Protein AF-A0A7D6C5S5-F1 (afdb_monomer_lite)

Foldseek 3Di:
DDDFPLWDKDWDDPDPRDIDIDTDDDDPDDDDCVPPDLVNVLVVSCVRVVDDVSNVCSVPDPDDDDDDDPDDDDADPDQDDDQDGHAFCRRANAPDVCSVVRRVLLVVQLVLLVVPDPDSVRSRVSSCVQNVVVRVVRVVVRVVVSVLSVDDPVVVVVVVVVCVVCVVPCVCVVCVSVPVDDRNCPPPPPDDD

Radius of gyration: 21.42 Å; chains: 1; bounding box: 48×44×65 Å

Structure (mmCIF, N/CA/C/O backbone):
data_AF-A0A7D6C5S5-F1
#
_entry.id   AF-A0A7D6C5S5-F1
#
loop_
_atom_site.group_PDB
_atom_site.id
_atom_site.type_symbol
_atom_site.label_atom_id
_atom_site.label_alt_id
_atom_site.label_comp_id
_atom_site.label_asym_id
_atom_site.label_entity_id
_atom_site.label_seq_id
_atom_site.pdbx_PDB_ins_code
_atom_site.Cartn_x
_atom_site.Cartn_y
_atom_site.Cartn_z
_atom_site.occupancy
_atom_site.B_iso_or_equiv
_atom_site.auth_seq_id
_atom_site.auth_comp_id
_atom_site.auth_asym_id
_atom_site.auth_atom_id
_atom_site.pdbx_PDB_model_num
ATOM 1 N N . MET A 1 1 ? 19.333 -5.060 -7.432 1.00 55.72 1 MET A N 1
ATOM 2 C CA . MET A 1 1 ? 18.462 -3.885 -7.668 1.00 55.72 1 MET A CA 1
ATOM 3 C C . MET A 1 1 ? 19.307 -2.795 -8.299 1.00 55.72 1 MET A C 1
ATOM 5 O O . MET A 1 1 ? 20.341 -2.450 -7.740 1.00 55.72 1 MET A O 1
ATOM 9 N N . THR A 1 2 ? 18.900 -2.292 -9.460 1.00 65.31 2 THR A N 1
ATOM 10 C CA . THR A 1 2 ? 19.623 -1.259 -10.209 1.00 65.31 2 THR A CA 1
ATOM 11 C C . THR A 1 2 ? 18.748 -0.017 -10.299 1.00 65.31 2 THR A C 1
ATOM 13 O O . THR A 1 2 ? 17.654 -0.062 -10.858 1.00 65.31 2 THR A O 1
ATOM 16 N N . PHE A 1 3 ? 19.220 1.097 -9.745 1.00 55.44 3 PHE A N 1
ATOM 17 C CA . PHE A 1 3 ? 18.535 2.382 -9.858 1.00 55.44 3 PHE A CA 1
ATOM 18 C C . PHE A 1 3 ? 18.959 3.074 -11.155 1.00 55.44 3 PHE A C 1
ATOM 20 O O . PHE A 1 3 ? 20.146 3.301 -11.390 1.00 55.44 3 PHE A O 1
ATOM 27 N N . ALA A 1 4 ? 17.988 3.391 -12.005 1.00 57.28 4 ALA A N 1
ATOM 28 C CA . ALA A 1 4 ? 18.177 4.148 -13.233 1.00 57.28 4 ALA A CA 1
ATOM 29 C C . ALA A 1 4 ? 17.776 5.612 -13.032 1.00 57.28 4 ALA A C 1
ATOM 31 O O . ALA A 1 4 ? 17.272 6.019 -11.985 1.00 57.28 4 ALA A O 1
ATOM 32 N N . ARG A 1 5 ? 18.016 6.431 -14.062 1.00 51.41 5 ARG A N 1
ATOM 33 C CA . ARG A 1 5 ? 17.898 7.889 -13.988 1.00 51.41 5 ARG A CA 1
ATOM 34 C C . ARG A 1 5 ? 16.537 8.349 -13.457 1.00 51.41 5 ARG A C 1
ATOM 36 O O . ARG A 1 5 ? 16.552 9.380 -12.815 1.00 51.41 5 ARG A O 1
ATOM 43 N N . ASN A 1 6 ? 15.423 7.644 -13.625 1.00 51.72 6 ASN A N 1
ATOM 44 C CA . ASN A 1 6 ? 14.133 8.059 -13.051 1.00 51.72 6 ASN A CA 1
ATOM 45 C C . ASN A 1 6 ? 13.401 6.936 -12.293 1.00 51.72 6 ASN A C 1
ATOM 47 O O . ASN A 1 6 ? 12.264 7.138 -11.886 1.00 51.72 6 ASN A O 1
ATOM 51 N N . ASP A 1 7 ? 14.035 5.773 -12.090 1.00 66.94 7 ASP A N 1
ATOM 52 C CA . ASP A 1 7 ? 13.298 4.526 -11.866 1.00 66.94 7 ASP A CA 1
ATOM 53 C C . ASP A 1 7 ? 14.128 3.384 -11.261 1.00 66.94 7 ASP A C 1
ATOM 55 O O . ASP A 1 7 ? 15.343 3.499 -11.090 1.00 66.94 7 ASP A O 1
ATOM 59 N N . ALA A 1 8 ? 13.465 2.272 -10.926 1.00 75.38 8 ALA A N 1
ATOM 60 C CA . ALA A 1 8 ? 14.080 1.089 -10.332 1.00 75.38 8 ALA A CA 1
ATOM 61 C C . ALA A 1 8 ? 13.861 -0.163 -11.194 1.00 75.38 8 ALA A C 1
ATOM 63 O O . ALA A 1 8 ? 12.728 -0.534 -11.505 1.00 75.38 8 ALA A O 1
ATOM 64 N N . PHE A 1 9 ? 14.966 -0.843 -11.499 1.00 81.06 9 PHE A N 1
ATOM 65 C CA . PHE A 1 9 ? 14.978 -2.188 -12.055 1.00 81.06 9 PHE A CA 1
ATOM 66 C C . PHE A 1 9 ? 15.283 -3.186 -10.940 1.00 81.06 9 PHE A C 1
ATOM 68 O O . PHE A 1 9 ? 16.330 -3.126 -10.281 1.00 81.06 9 PHE A O 1
ATOM 75 N N . ILE A 1 10 ? 14.366 -4.113 -10.714 1.00 83.44 10 ILE A N 1
ATOM 76 C CA . ILE A 1 10 ? 14.512 -5.173 -9.724 1.00 83.44 10 ILE A CA 1
ATOM 77 C C . ILE A 1 10 ? 14.652 -6.474 -10.495 1.00 83.44 10 ILE A C 1
ATOM 79 O O . ILE A 1 10 ? 13.863 -6.741 -11.391 1.00 83.44 10 ILE A O 1
ATOM 83 N N . HIS A 1 11 ? 15.653 -7.274 -10.153 1.00 85.62 11 HIS A N 1
ATOM 84 C CA . HIS A 1 11 ? 15.776 -8.640 -10.637 1.00 85.62 11 HIS A CA 1
ATOM 85 C C . HIS A 1 11 ? 16.189 -9.541 -9.474 1.00 85.62 11 HIS A C 1
ATOM 87 O O . HIS A 1 11 ? 16.920 -9.101 -8.579 1.00 85.62 11 HIS A O 1
ATOM 93 N N . LEU A 1 12 ? 15.710 -10.778 -9.486 1.00 86.88 12 LEU A N 1
ATOM 94 C CA . LEU A 1 12 ? 15.986 -11.805 -8.488 1.00 86.88 12 LEU A CA 1
ATOM 95 C C . LEU A 1 12 ? 16.108 -13.169 -9.175 1.00 86.88 12 LEU A C 1
ATOM 97 O O . LEU A 1 12 ? 15.402 -13.445 -10.143 1.00 86.88 12 LEU A O 1
ATOM 101 N N . ALA A 1 13 ? 17.016 -14.012 -8.688 1.00 86.62 13 ALA A N 1
ATOM 102 C CA . ALA A 1 13 ? 17.102 -15.397 -9.136 1.00 86.62 13 ALA A CA 1
ATOM 103 C C . ALA A 1 13 ? 15.959 -16.192 -8.491 1.00 86.62 13 ALA A C 1
ATOM 105 O O . ALA A 1 13 ? 15.821 -16.164 -7.268 1.00 86.62 13 ALA A O 1
ATOM 106 N N . ALA A 1 14 ? 15.142 -16.866 -9.299 1.00 81.81 14 ALA A N 1
ATOM 107 C CA . ALA A 1 14 ? 13.970 -17.611 -8.831 1.00 81.81 14 ALA A CA 1
ATOM 108 C C . ALA A 1 14 ? 14.219 -19.122 -8.660 1.00 81.81 14 ALA A C 1
ATOM 110 O O . ALA A 1 14 ? 13.314 -19.842 -8.251 1.00 81.81 14 ALA A O 1
ATOM 111 N N . GLY A 1 15 ? 15.450 -19.583 -8.910 1.00 79.94 15 GLY A N 1
ATOM 112 C CA . GLY A 1 15 ? 15.809 -21.006 -8.947 1.00 79.94 15 GLY A CA 1
ATOM 113 C C . GLY A 1 15 ? 15.917 -21.521 -10.384 1.00 79.94 15 GLY A C 1
ATOM 114 O O . GLY A 1 15 ? 15.504 -20.835 -11.310 1.00 79.94 15 GLY A O 1
ATOM 115 N N . ASP A 1 16 ? 16.552 -22.678 -10.581 1.00 84.88 16 ASP A N 1
ATOM 116 C CA . ASP A 1 16 ? 16.644 -23.383 -11.877 1.00 84.88 16 ASP A CA 1
ATOM 117 C C . ASP A 1 16 ? 17.159 -22.550 -13.071 1.00 84.88 16 ASP A C 1
ATOM 119 O O . ASP A 1 16 ? 16.835 -22.803 -14.229 1.00 84.88 16 ASP A O 1
ATOM 123 N N . GLY A 1 17 ? 17.999 -21.547 -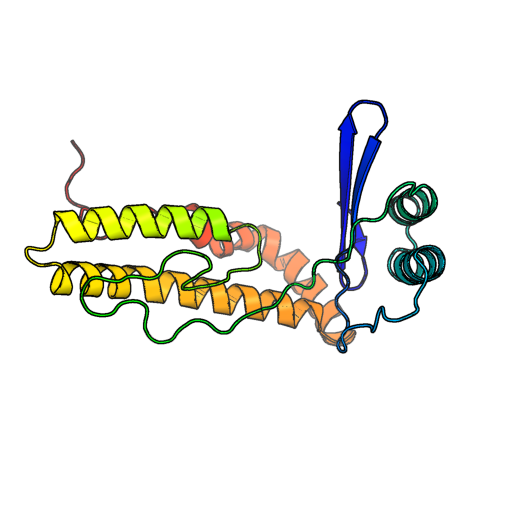12.795 1.00 83.56 17 GLY A N 1
ATOM 124 C CA . GLY A 1 17 ? 18.521 -20.628 -13.812 1.00 83.56 17 GLY A CA 1
ATOM 125 C C . GLY A 1 17 ? 17.532 -19.542 -14.253 1.00 83.56 17 GLY A C 1
ATOM 126 O O . GLY A 1 17 ? 17.860 -18.748 -15.134 1.00 83.56 17 GLY A O 1
ATOM 127 N N . GLU A 1 18 ? 16.352 -19.460 -13.636 1.00 87.94 18 GLU A N 1
ATOM 128 C CA . GLU A 1 18 ? 15.362 -18.426 -13.915 1.00 87.94 18 GLU A CA 1
ATOM 129 C C . GLU A 1 18 ? 15.686 -17.105 -13.206 1.00 87.94 18 GLU A C 1
ATOM 131 O O . GLU A 1 18 ? 16.104 -17.055 -12.043 1.00 87.94 18 GLU A O 1
ATOM 136 N N . VAL A 1 19 ? 15.421 -16.003 -13.908 1.00 88.81 19 VAL A N 1
ATOM 137 C CA . VAL A 1 19 ? 15.529 -14.643 -13.378 1.00 88.81 19 VAL A CA 1
ATOM 138 C C . VAL A 1 19 ? 14.184 -13.957 -13.518 1.00 88.81 19 VAL A C 1
ATOM 140 O O . VAL A 1 19 ? 13.683 -13.752 -14.622 1.00 88.81 19 VAL A O 1
ATOM 143 N N . TRP A 1 20 ? 13.617 -13.563 -12.385 1.00 89.12 20 TRP A N 1
ATOM 144 C CA . TRP A 1 20 ? 12.418 -12.741 -12.349 1.00 89.12 20 TRP A CA 1
ATOM 145 C C . TRP A 1 20 ? 12.836 -11.287 -12.286 1.00 89.12 20 TRP A C 1
ATOM 147 O O . TRP A 1 20 ? 13.758 -10.930 -11.550 1.00 89.12 20 TRP A O 1
ATOM 157 N N . TRP A 1 21 ? 12.164 -10.436 -13.052 1.00 89.19 21 TRP A N 1
ATOM 158 C CA . TRP A 1 21 ? 12.490 -9.022 -13.093 1.00 89.19 21 TRP A CA 1
ATOM 159 C C . TRP A 1 21 ? 11.252 -8.143 -13.201 1.00 89.19 21 TRP A C 1
ATOM 161 O O . TRP A 1 21 ? 10.198 -8.546 -13.687 1.00 89.19 21 TRP A O 1
ATOM 171 N N . GLN A 1 22 ? 11.408 -6.912 -12.734 1.00 86.31 22 GLN A N 1
ATOM 172 C CA . GLN A 1 22 ? 10.417 -5.860 -12.824 1.00 86.31 22 GLN A CA 1
ATOM 173 C C . GLN A 1 22 ? 11.114 -4.543 -13.153 1.00 86.31 22 GLN A C 1
ATOM 175 O O . GLN A 1 22 ? 12.091 -4.156 -12.508 1.00 86.31 22 GLN A O 1
ATOM 180 N N . ALA A 1 23 ? 10.564 -3.832 -14.132 1.00 84.19 23 ALA A N 1
ATOM 181 C CA . ALA A 1 23 ? 10.892 -2.444 -14.407 1.00 84.19 23 ALA A CA 1
ATOM 182 C C . ALA A 1 23 ? 9.753 -1.550 -13.911 1.00 84.19 23 ALA A C 1
ATOM 184 O O . ALA A 1 23 ? 8.615 -1.676 -14.363 1.00 84.19 23 ALA A O 1
ATOM 185 N N . GLN A 1 24 ? 10.057 -0.631 -13.001 1.00 77.56 24 GLN A N 1
ATOM 186 C CA . GLN A 1 24 ? 9.173 0.495 -12.709 1.00 77.56 24 GLN A CA 1
ATOM 187 C C . GLN A 1 24 ? 9.507 1.612 -13.700 1.00 77.56 24 GLN A C 1
ATOM 189 O O . GLN A 1 24 ? 10.677 1.903 -13.863 1.00 77.56 24 GLN A O 1
ATOM 194 N N . ILE A 1 25 ? 8.548 2.190 -14.421 1.00 76.69 25 ILE A N 1
ATOM 195 C CA . ILE A 1 25 ? 8.828 3.313 -15.331 1.00 76.69 25 ILE A CA 1
ATOM 196 C C . ILE A 1 25 ? 7.906 4.475 -14.962 1.00 76.69 25 ILE A C 1
ATOM 198 O O . ILE A 1 25 ? 6.683 4.346 -15.030 1.00 76.69 25 ILE A O 1
ATOM 202 N N . ALA A 1 26 ? 8.486 5.596 -14.547 1.00 70.69 26 ALA A N 1
ATOM 203 C CA . ALA A 1 26 ? 7.788 6.804 -14.144 1.00 70.69 26 ALA A CA 1
ATOM 204 C C . ALA A 1 26 ? 7.686 7.772 -15.331 1.00 70.69 26 ALA A C 1
ATOM 206 O O . ALA A 1 26 ? 8.502 8.681 -15.494 1.00 70.69 26 ALA A O 1
ATOM 207 N N . GLU A 1 27 ? 6.652 7.596 -16.155 1.00 68.94 27 GLU A N 1
ATOM 208 C CA . GLU A 1 27 ? 6.306 8.534 -17.228 1.00 68.94 27 GLU A CA 1
ATOM 209 C C . GLU A 1 27 ? 5.153 9.476 -16.812 1.00 68.94 27 GLU A C 1
ATOM 211 O O . GLU A 1 27 ? 4.268 9.071 -16.053 1.00 68.94 27 GLU A O 1
ATOM 216 N N . PRO A 1 28 ? 5.137 10.748 -17.273 1.00 65.19 28 PRO A N 1
ATOM 217 C CA . PRO A 1 28 ? 4.050 11.690 -16.979 1.00 65.19 28 PRO A CA 1
ATOM 218 C C . PRO A 1 28 ? 2.707 11.278 -17.588 1.00 65.19 28 PRO A C 1
ATOM 220 O O . PRO A 1 28 ? 1.660 11.591 -17.029 1.00 65.19 28 PRO A O 1
ATOM 223 N N . VAL A 1 29 ? 2.754 10.601 -18.736 1.00 69.06 29 VAL A N 1
ATOM 224 C CA . VAL A 1 29 ? 1.593 10.094 -19.467 1.00 69.06 29 VAL A CA 1
ATOM 225 C C . VAL A 1 29 ? 1.696 8.581 -19.495 1.00 69.06 29 VAL A C 1
ATOM 227 O O . VAL A 1 29 ? 2.754 8.037 -19.814 1.00 69.06 29 VAL A O 1
ATOM 230 N N . GLN A 1 30 ? 0.598 7.908 -19.156 1.00 67.75 30 GLN A N 1
ATOM 231 C CA . GLN A 1 30 ? 0.538 6.459 -19.225 1.00 67.75 30 GLN A CA 1
ATOM 232 C C . GLN A 1 30 ? 0.721 6.010 -20.684 1.00 67.75 30 GLN A C 1
ATOM 234 O O . GLN A 1 30 ? -0.013 6.474 -21.559 1.00 67.75 30 GLN A O 1
ATOM 239 N N . PRO A 1 31 ? 1.683 5.123 -20.968 1.00 70.38 31 PRO A N 1
ATOM 240 C CA . PRO A 1 31 ? 1.883 4.624 -22.316 1.00 70.38 31 PRO A CA 1
ATOM 241 C C . PRO A 1 31 ? 0.716 3.724 -22.729 1.00 70.38 31 PRO A C 1
ATOM 243 O O . PRO A 1 31 ? 0.394 2.759 -22.032 1.00 70.38 31 PRO A O 1
ATOM 246 N N . ASP A 1 32 ? 0.114 4.024 -23.879 1.00 74.50 32 ASP A N 1
ATOM 247 C CA . ASP A 1 32 ? -0.865 3.140 -24.502 1.00 74.50 32 ASP A CA 1
ATOM 248 C C . ASP A 1 32 ? -0.168 1.857 -24.981 1.00 74.50 32 ASP A C 1
ATOM 250 O O . ASP A 1 32 ? 0.836 1.902 -25.700 1.00 74.50 32 ASP A O 1
ATOM 254 N N . ARG A 1 33 ? -0.677 0.706 -24.535 1.00 73.38 33 ARG A N 1
ATOM 255 C CA . ARG A 1 33 ? -0.196 -0.617 -24.954 1.00 73.38 33 ARG A CA 1
ATOM 256 C C . ARG A 1 33 ? -1.052 -1.225 -26.061 1.00 73.38 33 ARG A C 1
ATOM 258 O O . ARG A 1 33 ? -0.677 -2.278 -26.578 1.00 73.38 33 ARG A O 1
ATOM 265 N N . ALA A 1 34 ? -2.173 -0.603 -26.429 1.00 78.12 34 ALA A N 1
ATOM 266 C CA . ALA A 1 34 ? -3.033 -1.092 -27.492 1.00 78.12 34 ALA A CA 1
ATOM 267 C C . ALA A 1 34 ? -2.241 -1.202 -28.804 1.00 78.12 34 ALA A C 1
ATOM 269 O O . ALA A 1 34 ? -1.633 -0.245 -29.277 1.00 78.12 34 ALA A O 1
ATOM 270 N N . GLY A 1 35 ? -2.196 -2.410 -29.372 1.00 79.06 35 GLY A N 1
ATOM 271 C CA . GLY A 1 35 ? -1.472 -2.683 -30.617 1.00 79.06 35 GLY A CA 1
ATOM 272 C C . GLY A 1 35 ? 0.061 -2.715 -30.508 1.00 79.06 35 GLY A C 1
ATOM 273 O O . GLY A 1 35 ? 0.723 -2.889 -31.529 1.00 79.06 35 GLY A O 1
ATOM 274 N N . VAL A 1 36 ? 0.647 -2.591 -29.310 1.00 83.00 36 VAL A N 1
ATOM 275 C CA . VAL A 1 36 ? 2.104 -2.676 -29.109 1.00 83.00 36 VAL A CA 1
ATOM 276 C C . VAL A 1 36 ? 2.514 -4.122 -28.829 1.00 83.00 36 VAL A C 1
ATOM 278 O O . VAL A 1 36 ? 2.130 -4.704 -27.815 1.00 83.00 36 VAL A O 1
ATOM 281 N N . SER A 1 37 ? 3.344 -4.700 -29.702 1.00 86.94 37 SER A N 1
ATOM 282 C CA . SER A 1 37 ? 3.896 -6.048 -29.497 1.00 86.94 37 SER A CA 1
ATOM 283 C C . SER A 1 37 ? 4.841 -6.114 -28.291 1.00 86.94 37 SER A C 1
ATOM 285 O O . SER A 1 37 ? 5.491 -5.129 -27.930 1.00 86.94 37 SER A O 1
ATOM 287 N N . GLU A 1 38 ? 4.998 -7.301 -27.698 1.00 85.44 38 GLU A N 1
ATOM 288 C CA . GLU A 1 38 ? 5.933 -7.516 -26.583 1.00 85.44 38 GLU A CA 1
ATOM 289 C C . GLU A 1 38 ? 7.370 -7.121 -26.945 1.00 85.44 38 GLU A C 1
ATOM 291 O O . GLU A 1 38 ? 8.044 -6.448 -26.169 1.00 85.44 38 GLU A O 1
ATOM 296 N N . ALA A 1 39 ? 7.818 -7.448 -28.160 1.00 86.19 39 ALA A N 1
ATOM 297 C CA . ALA A 1 39 ? 9.155 -7.101 -28.632 1.00 86.19 39 ALA A CA 1
ATOM 298 C C . ALA A 1 39 ? 9.364 -5.580 -28.753 1.00 86.19 39 ALA A C 1
ATOM 300 O O . ALA A 1 39 ? 10.436 -5.073 -28.421 1.00 86.19 39 ALA A O 1
ATOM 301 N N . GLN A 1 40 ? 8.353 -4.831 -29.211 1.00 87.19 40 GLN A N 1
ATOM 302 C CA . GLN A 1 40 ? 8.404 -3.362 -29.221 1.00 87.19 40 GLN A CA 1
ATOM 303 C C . GLN A 1 40 ? 8.451 -2.804 -27.797 1.00 87.19 40 GLN A C 1
ATOM 305 O O . GLN A 1 40 ? 9.206 -1.870 -27.528 1.00 87.19 40 GLN A O 1
ATOM 310 N N . TRP A 1 41 ? 7.692 -3.403 -26.879 1.00 86.19 41 TRP A N 1
ATOM 311 C CA . TRP A 1 41 ? 7.666 -2.988 -25.483 1.00 86.19 41 TRP A CA 1
ATOM 312 C C . TRP A 1 41 ? 8.999 -3.226 -24.763 1.00 86.19 41 TRP A C 1
ATOM 314 O O . TRP A 1 41 ? 9.486 -2.341 -24.060 1.00 86.19 41 TRP A O 1
ATOM 324 N N . LEU A 1 42 ? 9.624 -4.388 -24.968 1.00 88.69 42 LEU A N 1
ATOM 325 C CA . LEU A 1 42 ? 10.938 -4.709 -24.404 1.00 88.69 42 LEU A CA 1
ATOM 326 C C . LEU A 1 42 ? 12.026 -3.778 -24.950 1.00 88.69 42 LEU A C 1
ATOM 328 O O . LEU A 1 42 ? 12.838 -3.284 -24.171 1.00 88.69 42 LEU A O 1
ATOM 332 N N . ARG A 1 43 ? 11.998 -3.451 -26.253 1.00 87.25 43 ARG A N 1
ATOM 333 C CA . ARG A 1 43 ? 12.914 -2.457 -26.843 1.00 87.25 43 ARG A CA 1
ATOM 334 C C . ARG A 1 43 ? 12.767 -1.089 -26.185 1.00 87.25 43 ARG A C 1
ATOM 336 O O . ARG A 1 43 ? 13.760 -0.540 -25.720 1.00 87.25 43 ARG A O 1
ATOM 343 N N . ARG A 1 44 ? 11.534 -0.588 -26.063 1.00 84.75 44 ARG A N 1
ATOM 344 C CA . ARG A 1 44 ? 11.253 0.671 -25.359 1.00 84.75 44 ARG A CA 1
ATOM 345 C C . ARG A 1 44 ? 11.724 0.617 -23.903 1.00 84.75 44 ARG A C 1
ATOM 347 O O . ARG A 1 44 ? 12.352 1.552 -23.426 1.00 84.75 44 ARG A O 1
ATOM 354 N N . THR A 1 45 ? 11.465 -0.484 -23.198 1.00 84.19 45 THR A N 1
ATOM 355 C CA . THR A 1 45 ? 11.902 -0.678 -21.804 1.00 84.19 45 THR A CA 1
ATOM 356 C C . THR A 1 45 ? 13.430 -0.611 -21.689 1.00 84.19 45 THR A C 1
ATOM 358 O O . THR A 1 45 ? 13.946 0.069 -20.805 1.00 84.19 45 THR A O 1
ATOM 361 N N . ALA A 1 46 ? 14.167 -1.242 -22.609 1.00 85.75 46 ALA A N 1
ATOM 362 C CA . ALA A 1 46 ? 15.631 -1.218 -22.629 1.00 85.75 46 ALA A CA 1
ATOM 363 C C . ALA A 1 46 ? 16.210 0.199 -22.816 1.00 85.75 46 ALA A C 1
ATOM 365 O O . ALA A 1 46 ? 17.282 0.500 -22.288 1.00 85.75 46 ALA A O 1
ATOM 366 N N . GLU A 1 47 ? 15.495 1.110 -23.488 1.00 84.12 47 GLU A N 1
ATOM 367 C CA . GLU A 1 47 ? 15.936 2.502 -23.650 1.00 84.12 47 GLU A CA 1
ATOM 368 C C . GLU A 1 47 ? 16.056 3.252 -22.316 1.00 84.12 47 GLU A C 1
ATOM 370 O O . GLU A 1 47 ? 16.914 4.136 -22.200 1.00 84.12 47 GLU A O 1
ATOM 375 N N . PHE A 1 48 ? 15.249 2.879 -21.313 1.00 79.31 48 PHE A N 1
ATOM 376 C CA . PHE A 1 48 ? 15.291 3.441 -19.959 1.00 79.31 48 PHE A CA 1
ATOM 377 C C . PHE A 1 48 ? 16.412 2.841 -19.096 1.00 79.31 48 PHE A C 1
ATOM 379 O O . PHE A 1 48 ? 16.902 3.502 -18.176 1.00 79.31 48 PHE A O 1
ATOM 386 N N . TYR A 1 49 ? 16.855 1.620 -19.410 1.00 81.25 49 TYR A N 1
ATOM 387 C CA . TYR A 1 49 ? 17.750 0.814 -18.578 1.00 81.25 49 TYR A CA 1
ATOM 388 C C . TYR A 1 49 ? 19.026 0.382 -19.310 1.00 81.25 49 TYR A C 1
ATOM 390 O O . TYR A 1 49 ? 19.365 -0.795 -19.368 1.00 81.25 49 TYR A O 1
ATOM 398 N N . ARG A 1 50 ? 19.779 1.359 -19.825 1.00 77.25 50 ARG A N 1
ATOM 399 C CA . ARG A 1 50 ? 20.973 1.150 -20.674 1.00 77.25 50 ARG A CA 1
ATOM 400 C C . ARG A 1 50 ? 22.222 0.619 -19.955 1.00 77.25 50 ARG A C 1
ATOM 402 O O . ARG A 1 50 ? 23.319 0.691 -20.499 1.00 77.25 50 ARG A O 1
ATOM 409 N N . THR A 1 51 ? 22.096 0.156 -18.717 1.00 79.06 51 THR A N 1
ATOM 410 C CA . THR A 1 51 ? 23.194 -0.514 -18.013 1.00 79.06 51 THR A CA 1
ATOM 411 C C . THR A 1 51 ? 23.259 -1.982 -18.431 1.00 79.06 51 THR A C 1
ATOM 413 O O . THR A 1 51 ? 22.254 -2.560 -18.847 1.00 79.06 51 THR A O 1
ATOM 416 N N . GLU A 1 52 ? 24.449 -2.577 -18.328 1.00 81.44 52 GLU A N 1
ATOM 417 C CA . GLU A 1 52 ? 24.741 -3.929 -18.824 1.00 81.44 52 GLU A CA 1
ATOM 418 C C . GLU A 1 52 ? 23.756 -4.978 -18.286 1.00 81.44 52 GLU A C 1
ATOM 420 O O . GLU A 1 52 ? 23.094 -5.661 -19.065 1.00 81.44 52 GLU A O 1
ATOM 425 N N . THR A 1 53 ? 23.577 -5.048 -16.961 1.00 84.38 53 THR A N 1
ATOM 426 C CA . THR A 1 53 ? 22.727 -6.068 -16.329 1.00 84.38 53 THR A CA 1
ATOM 427 C C . THR A 1 53 ? 21.244 -5.956 -16.712 1.00 84.38 53 THR A C 1
ATOM 429 O O . THR A 1 53 ? 20.706 -6.941 -17.215 1.00 84.38 53 THR A O 1
ATOM 432 N N . PRO A 1 54 ? 20.550 -4.810 -16.552 1.00 85.12 54 PRO A N 1
ATOM 433 C CA . PRO A 1 54 ? 19.159 -4.697 -16.988 1.00 85.12 54 PRO A CA 1
ATOM 434 C C . PRO A 1 54 ? 18.968 -4.910 -18.491 1.00 85.12 54 PRO A C 1
ATOM 436 O O . PRO A 1 54 ? 18.012 -5.570 -18.880 1.00 85.12 54 PRO A O 1
ATOM 439 N N . SER A 1 55 ? 19.877 -4.404 -19.335 1.00 84.69 55 SER A N 1
ATOM 440 C CA . SER A 1 55 ? 19.775 -4.580 -20.790 1.00 84.69 55 SER A CA 1
ATOM 441 C C . SER A 1 55 ? 19.873 -6.056 -21.180 1.00 84.69 55 SER A C 1
ATOM 443 O O . SER A 1 55 ? 19.075 -6.526 -21.989 1.00 84.69 55 SER A O 1
ATOM 445 N N . ALA A 1 56 ? 20.796 -6.803 -20.564 1.00 87.19 56 ALA A N 1
ATOM 446 C CA . ALA A 1 56 ? 20.939 -8.241 -20.774 1.00 87.19 56 ALA A CA 1
ATOM 447 C C . ALA A 1 56 ? 19.708 -9.024 -20.288 1.00 87.19 56 ALA A C 1
ATOM 449 O O . ALA A 1 56 ? 19.212 -9.887 -21.008 1.00 87.19 56 ALA A O 1
ATOM 450 N N . VAL A 1 57 ? 19.168 -8.693 -19.108 1.00 88.81 57 VAL A N 1
ATOM 451 C CA . VAL A 1 57 ? 17.965 -9.349 -18.560 1.00 88.81 57 VAL A CA 1
ATOM 452 C C . VAL A 1 57 ? 16.731 -9.077 -19.430 1.00 88.81 57 VAL A C 1
ATOM 454 O O . VAL A 1 57 ? 15.977 -9.998 -19.740 1.00 88.81 57 VAL A O 1
ATOM 457 N N . ILE A 1 58 ? 16.539 -7.834 -19.881 1.00 88.69 58 ILE A N 1
ATOM 458 C CA . ILE A 1 58 ? 15.437 -7.472 -20.786 1.00 88.69 58 ILE A CA 1
ATOM 459 C C . ILE A 1 58 ? 15.584 -8.214 -22.123 1.00 88.69 58 ILE A C 1
ATOM 461 O O . ILE A 1 58 ? 14.604 -8.756 -22.628 1.00 88.69 58 ILE A O 1
ATOM 465 N N . ALA A 1 59 ? 16.798 -8.292 -22.679 1.00 88.00 59 ALA A N 1
ATOM 466 C CA . ALA A 1 59 ? 17.061 -9.006 -23.930 1.00 88.00 59 ALA A CA 1
ATOM 467 C C . ALA A 1 59 ? 16.858 -10.528 -23.813 1.00 88.00 59 ALA A C 1
ATOM 469 O O . ALA A 1 59 ? 16.400 -11.153 -24.765 1.00 88.00 59 ALA A O 1
ATOM 470 N N . ALA A 1 60 ? 17.155 -11.114 -22.651 1.00 90.56 60 ALA A N 1
ATOM 471 C CA . ALA A 1 60 ? 16.976 -12.538 -22.365 1.00 90.56 60 ALA A CA 1
ATOM 472 C C . ALA A 1 60 ? 15.544 -12.909 -21.926 1.00 90.56 60 ALA A C 1
ATOM 474 O O . ALA A 1 60 ? 15.300 -14.039 -21.505 1.00 90.56 60 ALA A O 1
ATOM 475 N N . THR A 1 61 ? 14.589 -11.975 -21.987 1.00 90.69 61 THR A N 1
ATOM 476 C CA . THR A 1 61 ? 13.216 -12.219 -21.527 1.00 90.69 61 THR A CA 1
ATOM 477 C C . THR A 1 61 ? 12.511 -13.245 -22.413 1.00 90.69 61 THR A C 1
ATOM 479 O O . THR A 1 61 ? 12.306 -13.020 -23.602 1.00 90.69 61 THR A O 1
ATOM 482 N N . THR A 1 62 ? 12.090 -14.357 -21.810 1.00 89.12 62 THR A N 1
ATOM 483 C CA . THR A 1 62 ? 11.349 -15.443 -22.475 1.00 89.12 62 THR A CA 1
ATOM 484 C C . THR A 1 62 ? 9.839 -15.353 -22.270 1.00 89.12 62 THR A C 1
ATOM 486 O O . THR A 1 62 ? 9.072 -15.859 -23.086 1.00 89.12 62 THR A O 1
ATOM 489 N N . ARG A 1 63 ? 9.398 -14.710 -21.183 1.00 86.69 63 ARG A N 1
ATOM 490 C CA . ARG A 1 63 ? 7.988 -14.505 -20.849 1.00 86.69 63 ARG A CA 1
ATOM 491 C C . ARG A 1 63 ? 7.789 -13.112 -20.276 1.00 86.69 63 ARG A C 1
ATOM 493 O O . ARG A 1 63 ? 8.482 -12.723 -19.338 1.00 86.69 63 ARG A O 1
ATOM 500 N N . LEU A 1 64 ? 6.812 -12.387 -20.811 1.00 84.81 64 LEU A N 1
ATOM 501 C CA . LEU A 1 64 ? 6.391 -11.097 -20.287 1.00 84.81 64 LEU A CA 1
ATOM 502 C C . LEU A 1 64 ? 5.006 -11.233 -19.654 1.00 84.81 64 LEU A C 1
ATOM 504 O O . LEU A 1 64 ? 4.052 -11.662 -20.295 1.00 84.81 64 LEU A O 1
ATOM 508 N N . HIS A 1 65 ? 4.887 -10.852 -18.387 1.00 79.44 65 HIS A N 1
ATOM 509 C CA . HIS A 1 65 ? 3.581 -10.708 -17.753 1.00 79.44 65 HIS A CA 1
ATOM 510 C C . HIS A 1 65 ? 3.006 -9.311 -18.048 1.00 79.44 65 HIS A C 1
ATOM 512 O O . HIS A 1 65 ? 3.779 -8.356 -18.202 1.00 79.44 65 HIS A O 1
ATOM 518 N N . PRO A 1 66 ? 1.669 -9.162 -18.140 1.00 68.19 66 PRO A N 1
ATOM 519 C CA . PRO A 1 66 ? 1.041 -7.871 -18.395 1.00 68.19 66 PRO A CA 1
ATOM 520 C C . PRO A 1 66 ? 1.527 -6.814 -17.401 1.00 68.19 66 PRO A C 1
ATOM 522 O O . PRO A 1 66 ? 1.642 -7.082 -16.204 1.00 68.19 66 PRO A O 1
ATOM 525 N N . THR A 1 67 ? 1.805 -5.600 -17.884 1.00 65.25 67 THR A N 1
ATOM 526 C CA . THR A 1 67 ? 2.141 -4.490 -16.986 1.00 65.25 67 THR A CA 1
ATOM 527 C C . THR A 1 67 ? 0.943 -4.198 -16.101 1.00 65.25 67 THR A C 1
ATOM 529 O O . THR A 1 67 ? -0.098 -3.760 -16.586 1.00 65.25 67 THR A O 1
ATOM 532 N N . VAL A 1 68 ? 1.110 -4.413 -14.800 1.00 60.97 68 VAL A N 1
ATOM 533 C CA . VAL A 1 68 ? 0.125 -3.984 -13.814 1.00 60.97 68 VAL A CA 1
ATOM 534 C C . VAL A 1 68 ? 0.252 -2.475 -13.670 1.00 60.97 68 VAL A C 1
ATOM 536 O O . VAL A 1 68 ? 1.306 -1.948 -13.308 1.00 60.97 68 VAL A O 1
ATOM 539 N N . VAL A 1 69 ? -0.824 -1.775 -14.004 1.00 60.59 69 VAL A N 1
ATOM 540 C CA . VAL A 1 69 ? -0.927 -0.340 -13.775 1.00 60.59 69 VAL A CA 1
ATOM 541 C C . VAL A 1 69 ? -1.161 -0.148 -12.286 1.00 60.59 69 VAL A C 1
ATOM 543 O O . VAL A 1 69 ? -2.154 -0.621 -11.736 1.00 60.59 69 VAL A O 1
ATOM 546 N N . PHE A 1 70 ? -0.236 0.536 -11.620 1.00 60.97 70 PHE A N 1
ATOM 547 C CA . PHE A 1 70 ? -0.446 0.942 -10.238 1.00 60.97 70 PHE A CA 1
ATOM 548 C C . PHE A 1 70 ? -1.426 2.113 -10.224 1.00 60.97 70 PHE A C 1
ATOM 550 O O . PHE A 1 70 ? -1.033 3.264 -10.411 1.00 60.97 70 PHE A O 1
ATOM 557 N N . HIS A 1 71 ? -2.705 1.815 -10.017 1.00 61.97 71 HIS A N 1
ATOM 558 C CA . HIS A 1 71 ? -3.692 2.841 -9.720 1.00 61.97 71 HIS A CA 1
ATOM 559 C C . HIS A 1 71 ? -3.477 3.325 -8.287 1.00 61.97 71 HIS A C 1
ATOM 561 O O . HIS A 1 71 ? -3.552 2.550 -7.336 1.00 61.97 71 HIS A O 1
ATOM 567 N N . ALA A 1 72 ? -3.180 4.612 -8.139 1.00 61.56 72 ALA A N 1
ATOM 568 C CA . ALA A 1 72 ? -3.370 5.289 -6.870 1.00 61.56 72 ALA A CA 1
ATOM 569 C C . ALA A 1 72 ? -4.843 5.692 -6.822 1.00 61.56 72 ALA A C 1
ATOM 571 O O . ALA A 1 72 ? -5.282 6.487 -7.649 1.00 61.56 72 ALA A O 1
ATOM 572 N N . VAL A 1 73 ? -5.607 5.068 -5.932 1.00 66.56 73 VAL A N 1
ATOM 573 C CA . VAL A 1 73 ? -6.973 5.502 -5.631 1.00 66.56 73 VAL A CA 1
ATOM 574 C C . VAL A 1 73 ? -6.880 6.466 -4.457 1.00 66.56 73 VAL A C 1
ATOM 576 O O . VAL A 1 73 ? -6.073 6.246 -3.550 1.00 66.56 73 VAL A O 1
ATOM 579 N N . ASP A 1 74 ? -7.669 7.535 -4.487 1.00 70.81 74 ASP A N 1
ATOM 580 C CA . ASP A 1 74 ? -7.682 8.493 -3.389 1.00 70.81 74 ASP A CA 1
ATOM 581 C C . ASP A 1 74 ? -8.149 7.812 -2.089 1.00 70.81 74 ASP A C 1
ATOM 583 O O . ASP A 1 74 ? -9.027 6.939 -2.126 1.00 70.81 74 ASP A O 1
ATOM 587 N N . PRO A 1 75 ? -7.588 8.189 -0.928 1.00 70.31 75 PRO A N 1
ATOM 588 C CA . PRO A 1 75 ? -8.023 7.652 0.355 1.00 70.31 75 PRO A CA 1
ATOM 589 C C . PRO A 1 75 ? -9.511 7.927 0.583 1.00 70.31 75 PRO A C 1
ATOM 591 O O . PRO A 1 75 ? -10.002 9.029 0.323 1.00 70.31 75 PRO A O 1
ATOM 594 N N . VAL A 1 76 ? -10.242 6.950 1.123 1.00 81.62 76 VAL A N 1
ATOM 595 C CA . VAL A 1 76 ? -11.670 7.143 1.409 1.00 81.62 76 VAL A CA 1
ATOM 596 C C . VAL A 1 76 ? -11.856 8.091 2.596 1.00 81.62 76 VAL A C 1
ATOM 598 O O . VAL A 1 76 ? -11.210 7.960 3.637 1.00 81.62 76 VAL A O 1
ATOM 601 N N . ALA A 1 77 ? -12.777 9.051 2.467 1.00 82.88 77 ALA A N 1
ATOM 602 C CA . ALA A 1 77 ? -13.036 10.026 3.527 1.00 82.88 77 ALA A CA 1
ATOM 603 C C . ALA A 1 77 ? -13.630 9.362 4.784 1.00 82.88 77 ALA A C 1
ATOM 605 O O . ALA A 1 77 ? -13.219 9.649 5.912 1.00 82.88 77 ALA A O 1
ATOM 606 N N . THR A 1 78 ? -14.566 8.430 4.590 1.00 85.25 78 THR A N 1
ATOM 607 C CA . THR A 1 78 ? -15.276 7.724 5.662 1.00 85.25 78 THR A CA 1
ATOM 608 C C . THR A 1 78 ? -14.792 6.283 5.757 1.00 85.25 78 THR A C 1
ATOM 610 O O . THR A 1 78 ? -14.964 5.516 4.815 1.00 85.25 78 THR A O 1
ATOM 613 N N . TRP A 1 79 ? -14.216 5.910 6.900 1.00 89.38 79 TRP A N 1
ATOM 614 C CA . TRP A 1 79 ? -13.643 4.574 7.106 1.00 89.38 79 TRP A CA 1
ATOM 615 C C . TRP A 1 79 ? -14.632 3.584 7.702 1.00 89.38 79 TRP A C 1
ATOM 617 O O . TRP A 1 79 ? -14.453 2.377 7.579 1.00 89.38 79 TRP A O 1
ATOM 627 N N . HIS A 1 80 ? -15.689 4.078 8.337 1.00 91.19 80 HIS A N 1
ATOM 628 C CA . HIS A 1 80 ? -16.686 3.226 8.952 1.00 91.19 80 HIS A CA 1
ATOM 629 C C . HIS A 1 80 ? -18.080 3.848 8.902 1.00 91.19 80 HIS A C 1
ATOM 631 O O . HIS A 1 80 ? -18.248 5.068 8.893 1.00 91.19 80 HIS A O 1
ATOM 637 N N . ARG A 1 81 ? -19.096 2.987 8.882 1.00 92.25 81 ARG A N 1
ATOM 638 C CA . ARG A 1 81 ? -20.508 3.358 9.005 1.00 92.25 81 ARG A CA 1
ATOM 639 C C . ARG A 1 81 ? -21.251 2.229 9.702 1.00 92.25 81 ARG A C 1
ATOM 641 O O . ARG A 1 81 ? -21.129 1.074 9.299 1.00 92.25 81 ARG A O 1
ATOM 648 N N . ASP A 1 82 ? -22.012 2.568 10.736 1.00 91.00 82 ASP A N 1
ATOM 649 C CA . ASP A 1 82 ? -22.755 1.621 11.571 1.00 91.00 82 ASP A CA 1
ATOM 650 C C . ASP A 1 82 ? -21.870 0.499 12.135 1.00 91.00 82 ASP A C 1
ATOM 652 O O . ASP A 1 82 ? -21.155 0.700 13.114 1.00 91.00 82 ASP A O 1
ATOM 656 N N . ARG A 1 83 ? -21.918 -0.688 11.523 1.00 92.19 83 ARG A N 1
ATOM 657 C CA . ARG A 1 83 ? -21.151 -1.881 11.915 1.00 92.19 83 ARG A CA 1
ATOM 658 C C . ARG A 1 83 ? -20.165 -2.336 10.837 1.00 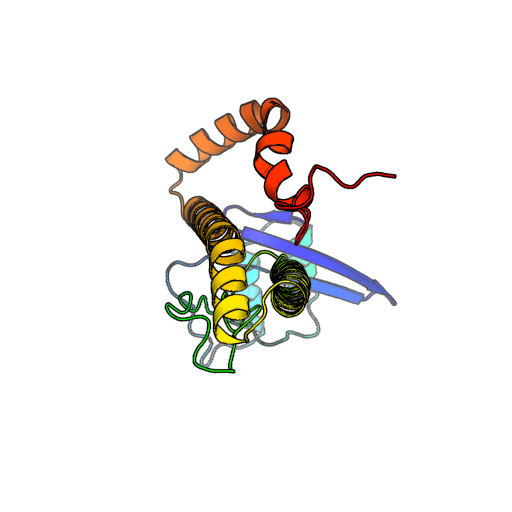92.19 83 ARG A C 1
ATOM 660 O O . ARG A 1 83 ? -19.660 -3.451 10.905 1.00 92.19 83 ARG A O 1
ATOM 667 N N . ILE A 1 84 ? -19.927 -1.499 9.832 1.00 93.75 84 ILE A N 1
ATOM 668 C CA . ILE A 1 84 ? -19.021 -1.768 8.716 1.00 93.75 84 ILE A CA 1
ATOM 669 C C . ILE A 1 84 ? -17.797 -0.873 8.872 1.00 93.75 84 ILE A C 1
ATOM 671 O O . ILE A 1 84 ? -17.932 0.325 9.126 1.00 93.75 84 ILE A O 1
ATOM 675 N N . VAL A 1 85 ? -16.614 -1.453 8.684 1.00 93.88 85 VAL A N 1
ATOM 676 C CA . VAL A 1 85 ? -15.326 -0.756 8.698 1.00 93.88 85 VAL A CA 1
ATOM 677 C C . VAL A 1 85 ? -14.477 -1.217 7.519 1.00 93.88 85 VAL A C 1
ATOM 679 O O . VAL A 1 85 ? -14.484 -2.396 7.166 1.00 93.88 85 VAL A O 1
ATOM 682 N N . LEU A 1 86 ? -13.779 -0.274 6.898 1.00 91.81 86 LEU A N 1
ATOM 683 C CA . LEU A 1 86 ? -12.794 -0.506 5.851 1.00 91.81 86 LEU A CA 1
ATOM 684 C C . LEU A 1 86 ? -11.401 -0.517 6.485 1.00 91.81 86 LEU A C 1
ATOM 686 O O . LEU A 1 86 ? -11.100 0.338 7.316 1.00 91.81 86 LEU A O 1
ATOM 690 N N . ILE A 1 87 ? -10.559 -1.465 6.077 1.00 90.94 87 ILE A N 1
ATOM 691 C CA . ILE A 1 87 ? -9.167 -1.602 6.533 1.00 90.94 87 ILE A CA 1
ATOM 692 C C . ILE A 1 87 ? -8.252 -1.937 5.349 1.00 90.94 87 ILE A C 1
ATOM 694 O O . ILE A 1 87 ? -8.729 -2.400 4.307 1.00 90.94 87 ILE A O 1
ATOM 698 N N . GLY A 1 88 ? -6.941 -1.742 5.515 1.00 87.31 88 GLY A N 1
ATOM 699 C CA . GLY A 1 88 ? -5.947 -2.013 4.474 1.00 87.31 88 GLY A CA 1
ATOM 700 C C . GLY A 1 88 ? -6.221 -1.232 3.188 1.00 87.31 88 GLY A C 1
ATOM 701 O O . GLY A 1 88 ? -6.759 -0.127 3.227 1.00 87.31 88 GLY A O 1
ATOM 702 N N . ASP A 1 89 ? -5.928 -1.841 2.038 1.00 84.38 89 ASP A N 1
ATOM 703 C CA . ASP A 1 89 ? -6.064 -1.185 0.729 1.00 84.38 89 ASP A CA 1
ATOM 704 C C . ASP A 1 89 ? -7.494 -0.708 0.410 1.00 84.38 89 ASP A C 1
ATOM 706 O O . ASP A 1 89 ? -7.668 0.198 -0.402 1.00 84.38 89 ASP A O 1
ATOM 710 N N . ALA A 1 90 ? -8.523 -1.268 1.061 1.00 84.12 90 ALA A N 1
ATOM 711 C CA . ALA A 1 90 ? -9.905 -0.810 0.905 1.00 84.12 90 ALA A CA 1
ATOM 712 C C . ALA A 1 90 ? -10.166 0.558 1.565 1.00 84.12 90 ALA A C 1
ATOM 714 O O . ALA A 1 90 ? -11.080 1.270 1.152 1.00 84.12 90 ALA A O 1
ATOM 715 N N . ALA A 1 91 ? -9.390 0.920 2.590 1.00 84.19 91 ALA A N 1
ATOM 716 C CA . ALA A 1 91 ? -9.449 2.226 3.249 1.00 84.19 91 ALA A CA 1
ATOM 717 C C . ALA A 1 91 ? -8.320 3.160 2.787 1.00 84.19 91 ALA A C 1
ATOM 719 O O . ALA A 1 91 ? -8.524 4.362 2.601 1.00 84.19 91 ALA A O 1
ATOM 720 N N . HIS A 1 92 ? -7.121 2.613 2.609 1.00 80.00 92 HIS A N 1
ATOM 721 C CA . HIS A 1 92 ? -5.909 3.358 2.301 1.00 80.00 92 HIS A CA 1
ATOM 722 C C . HIS A 1 92 ? -4.986 2.537 1.394 1.00 80.00 92 HIS A C 1
ATOM 724 O O . HIS A 1 92 ? -4.123 1.803 1.859 1.00 80.00 92 HIS A O 1
ATOM 730 N N . PRO A 1 93 ? -5.129 2.651 0.069 1.00 73.81 93 PRO A N 1
ATOM 731 C CA . PRO A 1 93 ? -4.246 1.957 -0.859 1.00 73.81 93 PRO A CA 1
ATOM 732 C C . PRO A 1 93 ? -2.839 2.569 -0.806 1.00 73.81 93 PRO A C 1
ATOM 734 O O . PRO A 1 93 ? -2.563 3.614 -1.401 1.00 73.81 93 PRO A O 1
ATOM 737 N N . VAL A 1 94 ? -1.920 1.915 -0.086 1.00 68.19 94 VAL A N 1
ATOM 738 C CA . VAL A 1 94 ? -0.545 2.406 0.094 1.00 68.19 94 VAL A CA 1
ATOM 739 C C . VAL A 1 94 ? 0.428 1.681 -0.834 1.00 68.19 94 VAL A C 1
ATOM 741 O O . VAL A 1 94 ? 0.799 0.524 -0.637 1.00 68.19 94 VAL A O 1
ATOM 744 N N . GLY A 1 95 ? 0.955 2.408 -1.821 1.00 59.38 95 GLY A N 1
ATOM 745 C CA . GLY A 1 95 ? 2.002 1.903 -2.709 1.00 59.38 95 GLY A CA 1
ATOM 746 C C . GLY A 1 95 ? 3.411 2.179 -2.185 1.00 59.38 95 GLY A C 1
ATOM 747 O O . GLY A 1 95 ? 3.957 3.228 -2.509 1.00 59.38 95 GLY A O 1
ATOM 748 N N . ALA A 1 96 ? 4.010 1.246 -1.432 1.00 54.38 96 ALA A N 1
ATOM 749 C CA . ALA A 1 96 ? 5.449 1.249 -1.085 1.00 54.38 96 ALA A CA 1
ATOM 750 C C . ALA A 1 96 ? 5.951 -0.061 -0.424 1.00 54.38 96 ALA A C 1
ATOM 752 O O . ALA A 1 96 ? 6.911 -0.035 0.341 1.00 54.38 96 ALA A O 1
ATOM 753 N N . GLY A 1 97 ? 5.285 -1.203 -0.640 1.00 60.91 97 GLY A N 1
ATOM 754 C CA . GLY A 1 97 ? 5.621 -2.454 0.065 1.00 60.91 97 GLY A CA 1
ATOM 755 C C . GLY A 1 97 ? 5.215 -2.480 1.547 1.00 60.91 97 GLY A C 1
ATOM 756 O O . GLY A 1 97 ? 5.624 -3.377 2.272 1.00 60.91 97 GLY A O 1
ATOM 757 N N . GLN A 1 98 ? 4.407 -1.510 1.994 1.00 66.19 98 GLN A N 1
ATOM 758 C CA . GLN A 1 98 ? 3.921 -1.392 3.376 1.00 66.19 98 GLN A CA 1
ATOM 759 C C . GLN A 1 98 ? 2.417 -1.677 3.526 1.00 66.19 98 GLN A C 1
ATOM 761 O O . GLN A 1 98 ? 1.930 -1.707 4.650 1.00 66.19 98 GLN A O 1
ATOM 766 N N . GLY A 1 99 ? 1.673 -1.909 2.435 1.00 76.12 99 GLY A N 1
ATOM 767 C CA . GLY A 1 99 ? 0.218 -2.132 2.495 1.00 76.12 99 GLY A CA 1
ATOM 768 C C . GLY A 1 99 ? -0.172 -3.316 3.388 1.00 76.12 99 GLY A C 1
ATOM 769 O O . GLY A 1 99 ? -1.039 -3.186 4.247 1.00 76.12 99 GLY A O 1
ATOM 770 N N . ALA A 1 100 ? 0.549 -4.438 3.276 1.00 79.62 100 ALA A N 1
ATOM 771 C CA . ALA A 1 100 ? 0.325 -5.609 4.126 1.00 79.62 100 ALA A CA 1
ATOM 772 C C . ALA A 1 100 ? 0.590 -5.313 5.613 1.00 79.62 100 ALA A C 1
ATOM 774 O O . ALA A 1 100 ? -0.230 -5.654 6.462 1.00 79.62 100 ALA A O 1
ATOM 775 N N . SER A 1 101 ? 1.697 -4.632 5.928 1.00 84.44 101 SER A N 1
ATOM 776 C CA . SER A 1 101 ? 2.010 -4.212 7.299 1.00 84.44 101 SER A CA 1
ATOM 777 C C . SER A 1 101 ? 0.922 -3.294 7.857 1.00 84.44 101 SER A C 1
ATOM 779 O O . SER A 1 101 ? 0.435 -3.525 8.958 1.00 84.44 101 SER A O 1
ATOM 781 N N . MET A 1 102 ? 0.473 -2.302 7.080 1.00 86.06 102 MET A N 1
ATOM 782 C CA . MET A 1 102 ? -0.584 -1.377 7.502 1.00 86.06 102 MET A CA 1
ATOM 783 C C . MET A 1 102 ? -1.917 -2.083 7.748 1.00 86.06 102 MET A C 1
ATOM 785 O O . MET A 1 102 ? -2.579 -1.781 8.737 1.00 86.06 102 MET A O 1
ATOM 789 N N . ALA A 1 103 ? -2.284 -3.053 6.907 1.00 87.81 103 ALA A N 1
ATOM 790 C CA . ALA A 1 103 ? -3.489 -3.854 7.103 1.00 87.81 103 ALA A CA 1
ATOM 791 C C . ALA A 1 103 ? -3.424 -4.701 8.389 1.00 87.81 103 ALA A C 1
ATOM 793 O O . ALA A 1 103 ? -4.423 -4.838 9.095 1.00 87.81 103 ALA A O 1
ATOM 794 N N . ILE A 1 104 ? -2.248 -5.242 8.728 1.00 88.75 104 ILE A N 1
ATOM 795 C CA . ILE A 1 104 ? -2.045 -5.975 9.987 1.00 88.75 104 ILE A CA 1
ATOM 796 C C . ILE A 1 104 ? -2.163 -5.030 11.186 1.00 88.75 104 ILE A C 1
ATOM 798 O O . ILE A 1 104 ? -2.863 -5.346 12.148 1.00 88.75 104 ILE A O 1
ATOM 802 N N . GLU A 1 105 ? -1.519 -3.863 11.135 1.00 89.94 105 GLU A N 1
ATOM 803 C CA . GLU A 1 105 ? -1.648 -2.865 12.197 1.00 89.94 105 GLU A CA 1
ATOM 804 C C . GLU A 1 105 ? -3.108 -2.409 12.378 1.00 89.94 105 GLU A C 1
ATOM 806 O O . GLU A 1 105 ? -3.564 -2.262 13.512 1.00 89.94 105 GLU A O 1
ATOM 811 N N . ASP A 1 106 ? -3.864 -2.235 11.287 1.00 91.88 106 ASP A N 1
ATOM 812 C CA . ASP A 1 106 ? -5.293 -1.918 11.352 1.00 91.88 106 ASP A CA 1
ATOM 813 C C . ASP A 1 106 ? -6.075 -2.997 12.097 1.00 91.88 106 ASP A C 1
ATOM 815 O O . ASP A 1 106 ? -6.879 -2.676 12.969 1.00 91.88 106 ASP A O 1
ATOM 819 N N . ALA A 1 107 ? -5.829 -4.271 11.779 1.00 92.56 107 ALA A N 1
ATOM 820 C CA . ALA A 1 107 ? -6.497 -5.387 12.433 1.00 92.56 107 ALA A CA 1
ATOM 821 C C . ALA A 1 107 ? -6.194 -5.423 13.941 1.00 92.56 107 ALA A C 1
ATOM 823 O O . ALA A 1 107 ? -7.096 -5.666 14.745 1.00 92.56 107 ALA A O 1
ATOM 824 N N . LEU A 1 108 ? -4.949 -5.134 14.336 1.00 94.25 108 LEU A N 1
ATOM 825 C CA . LEU A 1 108 ? -4.543 -5.079 15.743 1.00 94.25 108 LEU A CA 1
ATOM 826 C C . LEU A 1 108 ? -5.243 -3.947 16.501 1.00 94.25 108 LEU A C 1
ATOM 828 O O . LEU A 1 108 ? -5.801 -4.189 17.574 1.00 94.25 108 LEU A O 1
ATOM 832 N N . VAL A 1 109 ? -5.253 -2.735 15.941 1.00 94.62 109 VAL A N 1
ATOM 833 C CA . VAL A 1 109 ? -5.899 -1.572 16.571 1.00 94.62 109 VAL A CA 1
ATOM 834 C C . VAL A 1 109 ? -7.413 -1.740 16.610 1.00 94.62 109 VAL A C 1
ATOM 836 O O . VAL A 1 109 ? -8.028 -1.480 17.641 1.00 94.62 109 VAL A O 1
ATOM 839 N N . LEU A 1 110 ? -8.022 -2.256 15.540 1.00 95.06 110 LEU A N 1
ATOM 840 C CA . LEU A 1 110 ? -9.454 -2.546 15.508 1.00 95.06 110 LEU A CA 1
ATOM 841 C C . LEU A 1 110 ? -9.829 -3.568 16.586 1.00 95.06 110 LEU A C 1
ATOM 843 O O . LEU A 1 110 ? -10.780 -3.357 17.337 1.00 95.06 110 LEU A O 1
ATOM 847 N N . ALA A 1 111 ? -9.060 -4.652 16.711 1.00 95.50 111 ALA A N 1
ATOM 848 C CA . ALA A 1 111 ? -9.287 -5.659 17.741 1.00 95.50 111 ALA A CA 1
ATOM 849 C C . ALA A 1 111 ? -9.103 -5.095 19.161 1.00 95.50 111 ALA A C 1
ATOM 851 O O . ALA A 1 111 ? -9.834 -5.488 20.070 1.00 95.50 111 ALA A O 1
ATOM 852 N N . ALA A 1 112 ? -8.144 -4.189 19.372 1.00 94.81 112 ALA A N 1
ATOM 853 C CA . ALA A 1 112 ? -7.946 -3.518 20.654 1.00 94.81 112 ALA A CA 1
ATOM 854 C C . ALA A 1 112 ? -9.120 -2.587 20.999 1.00 94.81 112 ALA A C 1
ATOM 856 O O . ALA A 1 112 ? -9.678 -2.700 22.090 1.00 94.81 112 ALA A O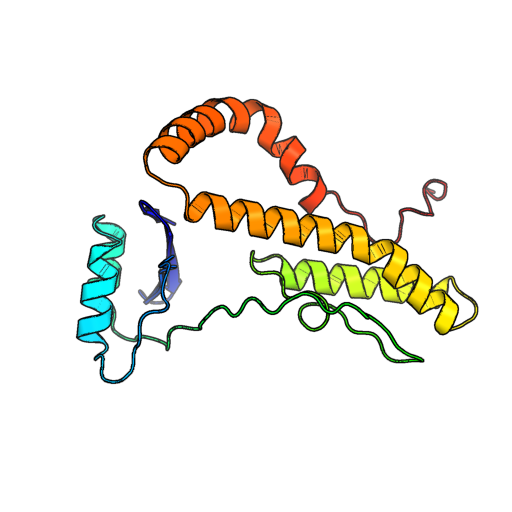 1
ATOM 857 N N . ALA A 1 113 ? -9.554 -1.747 20.058 1.00 95.50 113 ALA A N 1
ATOM 858 C CA . ALA A 1 113 ? -10.677 -0.830 20.241 1.00 95.50 113 ALA A CA 1
ATOM 859 C C . ALA A 1 113 ? -11.997 -1.573 20.504 1.00 95.50 113 ALA A C 1
ATOM 861 O O . ALA A 1 113 ? -12.746 -1.204 21.405 1.00 95.50 113 ALA A O 1
ATOM 862 N N . LEU A 1 114 ? -12.252 -2.673 19.783 1.00 95.75 114 LEU A N 1
ATOM 863 C CA . LEU A 1 114 ? -13.427 -3.529 20.000 1.00 95.75 114 LEU A CA 1
ATOM 864 C C . LEU A 1 114 ? -13.447 -4.197 21.382 1.00 95.75 114 LEU A C 1
ATOM 866 O O . LEU A 1 114 ? -14.523 -4.525 21.872 1.00 95.75 114 LEU A O 1
ATOM 870 N N . ARG A 1 115 ? -12.281 -4.424 22.002 1.00 96.44 115 ARG A N 1
ATOM 871 C CA . ARG A 1 115 ? -12.187 -4.958 23.371 1.00 96.44 115 ARG A CA 1
ATOM 872 C C . ARG A 1 115 ? -12.328 -3.880 24.442 1.00 96.44 115 ARG A C 1
ATOM 874 O O . ARG A 1 115 ? -12.820 -4.185 25.523 1.00 96.44 115 ARG A O 1
ATOM 881 N N . ALA A 1 116 ? -11.839 -2.673 24.174 1.00 94.56 116 ALA A N 1
ATOM 882 C CA . ALA A 1 116 ? -11.787 -1.591 25.154 1.00 94.56 116 ALA A CA 1
ATOM 883 C C . ALA A 1 116 ? -13.120 -0.841 25.285 1.00 94.56 116 ALA A C 1
ATOM 885 O O . ALA A 1 116 ? -13.486 -0.421 26.381 1.00 94.56 116 ALA A O 1
ATOM 886 N N . GLU A 1 117 ? -13.843 -0.670 24.178 1.00 96.19 117 GLU A N 1
ATOM 887 C CA . GLU A 1 117 ? -15.029 0.179 24.132 1.00 96.19 117 GLU A CA 1
ATOM 888 C C . GLU A 1 117 ? -16.333 -0.615 24.333 1.00 96.19 117 GLU A C 1
ATOM 890 O O . GLU A 1 117 ? -16.497 -1.706 23.785 1.00 96.19 117 GLU A O 1
ATOM 895 N N . PRO A 1 118 ? -17.328 -0.060 25.053 1.00 93.75 118 PRO A N 1
ATOM 896 C CA . PRO A 1 118 ? -18.562 -0.773 25.391 1.00 93.75 118 PRO A CA 1
ATOM 897 C C . PRO A 1 118 ? -19.552 -0.886 24.221 1.00 93.75 118 PRO A C 1
ATOM 899 O O . PRO A 1 118 ? -20.547 -1.604 24.315 1.00 93.75 118 PRO A O 1
ATOM 902 N N . THR A 1 119 ? -19.330 -0.158 23.122 1.00 96.44 119 THR A N 1
ATOM 903 C CA . THR A 1 119 ? -20.208 -0.177 21.943 1.00 96.44 119 THR A CA 1
ATOM 904 C C . THR A 1 119 ? -19.398 -0.211 20.653 1.00 96.44 119 THR A C 1
ATOM 906 O O . THR A 1 119 ? -18.318 0.369 20.574 1.00 96.44 119 THR A O 1
ATOM 909 N N . ILE A 1 120 ? -19.961 -0.818 19.600 1.00 95.69 120 ILE A N 1
ATOM 910 C CA . ILE A 1 120 ? -19.335 -0.846 18.266 1.00 95.69 120 ILE A CA 1
ATOM 911 C C . ILE A 1 120 ? -19.088 0.571 17.737 1.00 95.69 120 ILE A C 1
ATOM 913 O O . ILE A 1 120 ? -18.027 0.845 17.191 1.00 95.69 120 ILE A O 1
ATOM 917 N N . ALA A 1 121 ? -20.033 1.493 17.939 1.00 95.06 121 ALA A N 1
ATOM 918 C CA . ALA A 1 121 ? -19.876 2.874 17.492 1.00 95.06 121 ALA A CA 1
ATOM 919 C C . ALA A 1 121 ? -18.683 3.572 18.170 1.00 95.06 121 ALA A C 1
ATOM 921 O O . ALA A 1 121 ? -17.913 4.258 17.498 1.00 95.06 121 ALA A O 1
ATOM 922 N N . ALA A 1 122 ? -18.504 3.369 19.481 1.00 94.19 122 ALA A N 1
ATOM 923 C CA . ALA A 1 122 ? -17.359 3.902 20.216 1.00 94.19 122 ALA A CA 1
ATOM 924 C C . ALA A 1 122 ? -16.041 3.245 19.769 1.00 94.19 122 ALA A C 1
ATOM 926 O O . ALA A 1 122 ? -15.081 3.957 19.483 1.00 94.19 122 ALA A O 1
ATOM 927 N N . ALA A 1 123 ? -16.028 1.920 19.592 1.00 96.00 123 ALA A N 1
ATOM 928 C CA . ALA A 1 123 ? -14.864 1.178 19.107 1.00 96.00 123 ALA A CA 1
ATOM 929 C C . ALA A 1 123 ? -14.393 1.655 17.725 1.00 96.00 123 ALA A C 1
ATOM 931 O O . ALA A 1 123 ? -13.211 1.920 17.528 1.00 96.00 123 ALA A O 1
ATOM 932 N N . LEU A 1 124 ? -15.311 1.801 16.765 1.00 95.81 124 LEU A N 1
ATOM 933 C CA . LEU A 1 124 ? -14.967 2.234 15.409 1.00 95.81 124 LEU A CA 1
ATOM 934 C C . LEU A 1 124 ? -14.464 3.683 15.379 1.00 95.81 124 LEU A C 1
ATOM 936 O O . LEU A 1 124 ? -13.528 3.987 14.641 1.00 95.81 124 LEU A O 1
ATOM 940 N N . LYS A 1 125 ? -15.017 4.552 16.235 1.00 94.00 125 LYS A N 1
ATOM 941 C CA . LYS A 1 125 ? -14.529 5.925 16.407 1.00 94.00 125 LYS A CA 1
ATOM 942 C C . LYS A 1 125 ? -13.121 5.963 17.009 1.00 94.00 125 LYS A C 1
ATOM 944 O O . LYS A 1 125 ? -12.297 6.754 16.556 1.00 94.00 125 LYS A O 1
ATOM 949 N N . ALA A 1 126 ? -12.844 5.129 18.013 1.00 93.88 126 ALA A N 1
ATOM 950 C CA . ALA A 1 126 ? -11.517 5.014 18.618 1.00 93.88 126 ALA A CA 1
ATOM 951 C C . ALA A 1 126 ? -10.485 4.477 17.612 1.00 93.88 126 ALA A C 1
ATOM 953 O O . ALA A 1 126 ? -9.405 5.047 17.474 1.00 93.88 126 ALA A O 1
ATOM 954 N N . TYR A 1 127 ? -10.857 3.449 16.843 1.00 94.75 127 TYR A N 1
ATOM 955 C CA . TYR A 1 127 ? -10.050 2.914 15.747 1.00 94.75 127 TYR A CA 1
ATOM 956 C C . TYR A 1 127 ? -9.687 3.991 14.710 1.00 94.75 127 TYR A C 1
ATOM 958 O O . TYR A 1 127 ? -8.510 4.156 14.388 1.00 94.75 127 TYR A O 1
ATOM 966 N N . ASP A 1 128 ? -10.673 4.749 14.216 1.00 93.44 128 ASP A N 1
ATOM 967 C CA . ASP A 1 128 ? -10.449 5.806 13.220 1.00 93.44 128 ASP A CA 1
ATOM 968 C C . ASP A 1 128 ? -9.509 6.896 13.773 1.00 93.44 128 ASP A C 1
ATOM 970 O O . ASP A 1 128 ? -8.514 7.259 13.140 1.00 93.44 128 ASP A O 1
ATOM 974 N N . ALA A 1 129 ? -9.752 7.346 15.009 1.00 92.06 129 ALA A N 1
ATOM 975 C CA . ALA A 1 129 ? -8.936 8.365 15.666 1.00 92.06 129 ALA A CA 1
ATOM 976 C C . ALA A 1 129 ? -7.460 7.953 15.839 1.00 92.06 129 ALA A C 1
ATOM 978 O O . ALA A 1 129 ? -6.575 8.799 15.702 1.00 92.06 129 ALA A O 1
ATOM 979 N N . GLU A 1 130 ? -7.182 6.675 16.112 1.00 91.88 130 GLU A N 1
ATOM 980 C CA . GLU A 1 130 ? -5.813 6.164 16.249 1.00 91.88 130 GLU A CA 1
ATOM 981 C C . GLU A 1 130 ? -5.135 5.951 14.885 1.00 91.88 130 GLU A C 1
ATOM 983 O O . GLU A 1 130 ? -3.963 6.297 14.704 1.00 91.88 130 GLU A O 1
ATOM 988 N N . ARG A 1 131 ? -5.852 5.401 13.897 1.00 90.44 131 ARG A N 1
ATOM 989 C CA . ARG A 1 131 ? -5.252 4.990 12.616 1.00 90.44 131 ARG A CA 1
ATOM 990 C C . ARG A 1 131 ? -5.140 6.104 11.589 1.00 90.44 131 ARG A C 1
ATOM 992 O O . ARG A 1 131 ? -4.148 6.146 10.856 1.00 90.44 131 ARG A O 1
ATOM 999 N N . ARG A 1 132 ? -6.102 7.026 11.526 1.00 88.31 132 ARG A N 1
ATOM 1000 C CA . ARG A 1 132 ? -6.133 8.059 10.481 1.00 88.31 132 ARG A CA 1
ATOM 1001 C C . ARG A 1 132 ? -4.864 8.920 10.444 1.00 88.31 132 ARG A C 1
ATOM 1003 O O . ARG A 1 132 ? -4.307 9.057 9.355 1.00 88.31 132 ARG A O 1
ATOM 1010 N N . PRO A 1 133 ? -4.322 9.436 11.566 1.00 88.56 133 PRO A N 1
ATOM 1011 C CA . PRO A 1 133 ? -3.090 10.228 11.528 1.00 88.56 133 PRO A CA 1
ATOM 1012 C C . PRO A 1 133 ? -1.882 9.428 11.016 1.00 88.56 133 PRO A C 1
ATOM 1014 O O . PRO A 1 133 ? -1.050 9.953 10.274 1.00 88.56 133 PRO A O 1
ATOM 1017 N N . ARG A 1 134 ? -1.794 8.139 11.383 1.00 84.75 134 ARG A N 1
ATOM 1018 C CA . ARG A 1 134 ? -0.703 7.235 10.981 1.00 84.75 134 ARG A CA 1
ATOM 1019 C C . ARG A 1 134 ? -0.700 6.976 9.477 1.00 84.75 134 ARG A C 1
ATOM 1021 O O . ARG A 1 134 ? 0.375 6.928 8.875 1.00 84.75 134 ARG A O 1
ATOM 1028 N N . ILE A 1 135 ? -1.884 6.805 8.898 1.00 84.88 135 ILE A N 1
ATOM 1029 C CA . ILE A 1 135 ? -2.068 6.535 7.473 1.00 84.88 135 ILE A CA 1
ATOM 1030 C C . ILE A 1 135 ? -1.923 7.803 6.632 1.00 84.88 135 ILE A C 1
ATOM 1032 O O . ILE A 1 135 ? -1.221 7.759 5.628 1.00 84.88 135 ILE A O 1
ATOM 1036 N N . VAL A 1 136 ? -2.477 8.942 7.062 1.00 84.25 136 VAL A N 1
ATOM 1037 C CA . VAL A 1 136 ? -2.278 10.233 6.372 1.00 84.25 136 VAL A CA 1
ATOM 1038 C C . VAL A 1 136 ? -0.788 10.556 6.259 1.00 84.25 136 VAL A C 1
ATOM 1040 O O . VAL A 1 136 ? -0.292 10.772 5.160 1.00 84.25 136 VAL A O 1
ATOM 1043 N N . LYS A 1 137 ? -0.029 10.433 7.357 1.00 82.31 137 LYS A N 1
ATOM 1044 C CA . LYS A 1 137 ? 1.427 10.645 7.341 1.00 82.31 137 LYS A CA 1
ATOM 1045 C C . LYS A 1 137 ? 2.163 9.718 6.361 1.00 82.31 137 LYS A C 1
ATOM 1047 O O . LYS A 1 137 ? 3.174 10.103 5.777 1.00 82.31 137 LYS A O 1
ATOM 1052 N N . LEU A 1 138 ? 1.695 8.480 6.211 1.00 78.25 138 LEU A N 1
ATOM 1053 C CA . LEU A 1 138 ? 2.276 7.514 5.280 1.00 78.25 138 LEU A CA 1
ATOM 1054 C C . LEU A 1 138 ? 1.966 7.857 3.822 1.00 78.25 138 LEU A C 1
ATOM 1056 O O . LEU A 1 138 ? 2.847 7.719 2.974 1.00 78.25 138 LEU A O 1
ATOM 1060 N N . LEU A 1 139 ? 0.746 8.307 3.544 1.00 76.00 139 LEU A N 1
ATOM 1061 C CA . LEU A 1 139 ? 0.327 8.747 2.219 1.00 76.00 139 LEU A CA 1
ATOM 1062 C C . LEU A 1 139 ? 1.087 10.007 1.797 1.00 76.00 139 LEU A C 1
ATOM 1064 O O . LEU A 1 139 ? 1.678 9.996 0.721 1.00 76.00 139 LEU A O 1
ATOM 1068 N N . ASP A 1 140 ? 1.197 11.007 2.674 1.00 76.88 140 ASP A N 1
ATOM 1069 C CA . ASP A 1 140 ? 1.976 12.228 2.426 1.00 76.88 140 ASP A CA 1
ATOM 1070 C C . ASP A 1 140 ? 3.445 11.893 2.114 1.00 76.88 140 ASP A C 1
ATOM 1072 O O . ASP A 1 140 ? 4.009 12.330 1.111 1.00 76.88 140 ASP A O 1
ATOM 1076 N N . ALA A 1 141 ? 4.062 11.019 2.920 1.00 72.44 141 ALA A N 1
ATOM 1077 C CA . ALA A 1 141 ? 5.433 10.567 2.682 1.00 72.44 141 ALA A CA 1
ATOM 1078 C C . ALA A 1 141 ? 5.582 9.797 1.354 1.00 72.44 141 ALA A C 1
ATOM 1080 O O . ALA A 1 141 ? 6.616 9.890 0.683 1.00 72.44 141 ALA A O 1
ATOM 1081 N N . ALA A 1 142 ? 4.567 9.022 0.960 1.00 68.94 142 ALA A N 1
ATOM 1082 C CA . ALA A 1 142 ? 4.557 8.306 -0.311 1.00 68.94 142 ALA A CA 1
ATOM 1083 C C . ALA A 1 142 ? 4.391 9.259 -1.508 1.00 68.94 142 ALA A C 1
ATOM 1085 O O . ALA A 1 142 ? 5.051 9.061 -2.535 1.00 68.94 142 ALA A O 1
ATOM 1086 N N . GLU A 1 143 ? 3.559 10.295 -1.388 1.00 67.88 143 GLU A N 1
ATOM 1087 C CA . GLU A 1 143 ? 3.395 11.345 -2.396 1.00 67.88 143 GLU A CA 1
ATOM 1088 C C . GLU A 1 143 ? 4.669 12.166 -2.576 1.00 67.88 143 GLU A C 1
ATOM 1090 O O . GLU A 1 143 ? 5.131 12.320 -3.710 1.00 67.88 143 GLU A O 1
ATOM 1095 N N . ASP A 1 144 ? 5.308 12.587 -1.484 1.00 65.25 144 ASP A N 1
ATOM 1096 C CA . ASP A 1 144 ? 6.601 13.272 -1.516 1.00 65.25 144 ASP A CA 1
ATOM 1097 C C . ASP A 1 144 ? 7.660 12.420 -2.226 1.00 65.25 144 ASP A C 1
ATOM 1099 O O . ASP A 1 144 ? 8.375 12.882 -3.127 1.00 65.25 144 ASP A O 1
ATOM 1103 N N . ASN A 1 145 ? 7.725 11.126 -1.900 1.00 60.91 145 ASN A N 1
ATOM 1104 C CA . ASN A 1 145 ? 8.662 10.207 -2.537 1.00 60.91 145 ASN A CA 1
ATOM 1105 C C . ASN A 1 145 ? 8.359 10.020 -4.040 1.00 60.91 145 ASN A C 1
ATOM 1107 O O . ASN A 1 145 ? 9.275 9.958 -4.860 1.00 60.91 145 ASN A O 1
ATOM 1111 N N . ARG A 1 146 ? 7.087 10.013 -4.461 1.00 58.00 146 ARG A 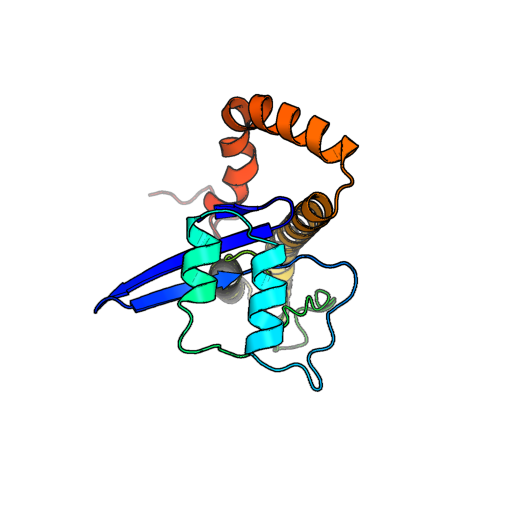N 1
ATOM 1112 C CA . ARG A 1 146 ? 6.721 10.005 -5.893 1.00 58.00 146 ARG A CA 1
ATOM 1113 C C . ARG A 1 146 ? 7.051 11.330 -6.585 1.00 58.00 146 ARG A C 1
ATOM 1115 O O . ARG A 1 146 ? 7.546 11.318 -7.713 1.00 58.00 146 ARG A O 1
ATOM 1122 N N . GLY A 1 147 ? 6.821 12.463 -5.927 1.00 56.22 147 GLY A N 1
ATOM 1123 C CA . GLY A 1 147 ? 7.127 13.799 -6.440 1.00 56.22 147 GLY A CA 1
ATOM 1124 C C . GLY A 1 147 ? 8.623 14.005 -6.681 1.00 56.22 147 GLY A C 1
ATOM 1125 O O . GLY A 1 147 ? 9.018 14.606 -7.682 1.00 56.22 147 GLY A O 1
ATOM 1126 N N . THR A 1 148 ? 9.477 13.433 -5.827 1.00 54.81 148 THR A N 1
ATOM 1127 C CA . THR A 1 148 ? 10.936 13.457 -6.031 1.00 54.81 148 THR A CA 1
ATOM 1128 C C . THR A 1 148 ? 11.383 12.651 -7.255 1.00 54.81 148 THR A C 1
ATOM 1130 O O . THR A 1 148 ? 12.300 13.084 -7.954 1.00 54.81 148 THR A O 1
ATOM 1133 N N . LYS A 1 149 ? 10.692 11.554 -7.608 1.00 51.47 149 LYS A N 1
ATOM 1134 C CA . LYS A 1 149 ? 10.945 10.799 -8.854 1.00 51.47 149 LYS A CA 1
ATOM 1135 C C . LYS A 1 149 ? 10.587 11.585 -10.126 1.00 51.47 149 LYS A C 1
ATOM 1137 O O . LYS A 1 149 ? 11.166 11.331 -11.176 1.00 51.47 149 LYS A O 1
ATOM 1142 N N . LYS A 1 150 ? 9.704 12.589 -10.029 1.00 50.78 150 LYS A N 1
ATOM 1143 C CA . LYS A 1 150 ? 9.332 13.507 -11.127 1.00 50.78 150 LYS A CA 1
ATOM 1144 C C . LYS A 1 150 ? 10.174 14.796 -11.177 1.00 50.78 150 LYS A C 1
ATOM 1146 O O . LYS A 1 150 ? 9.912 15.672 -11.999 1.00 50.78 150 LYS A O 1
ATOM 1151 N N . ALA A 1 151 ? 11.172 14.955 -10.304 1.00 49.59 151 ALA A N 1
ATOM 1152 C CA . ALA A 1 151 ? 11.927 16.201 -10.190 1.00 49.59 151 ALA A CA 1
ATOM 1153 C C . ALA A 1 151 ? 12.836 16.470 -11.409 1.00 49.59 151 ALA A C 1
ATOM 1155 O O . ALA A 1 151 ? 13.605 15.611 -11.846 1.00 49.59 151 ALA A O 1
ATOM 1156 N N . GLY A 1 152 ? 12.802 17.708 -11.918 1.00 55.88 152 GLY A N 1
ATOM 1157 C CA . GLY A 1 152 ? 13.662 18.170 -13.012 1.00 55.88 152 GLY A CA 1
ATOM 1158 C C . GLY A 1 152 ? 15.175 18.088 -12.706 1.00 55.88 152 GLY A C 1
ATOM 1159 O O . GLY A 1 152 ? 15.587 17.961 -11.548 1.00 55.88 152 GLY A O 1
ATOM 1160 N N . PRO A 1 153 ? 16.041 18.191 -13.733 1.00 55.09 153 PRO A N 1
ATOM 1161 C CA . PRO A 1 153 ? 17.471 17.862 -13.647 1.00 55.09 153 PRO A CA 1
ATOM 1162 C C . PRO A 1 153 ? 18.271 18.666 -12.604 1.00 55.09 153 PRO A C 1
ATOM 1164 O O . PRO A 1 153 ? 19.228 18.140 -12.036 1.00 55.09 153 PRO A O 1
ATOM 1167 N N . VAL A 1 154 ? 17.874 19.909 -12.314 1.00 63.44 154 VAL A N 1
ATOM 1168 C CA . VAL A 1 154 ? 18.544 20.785 -11.332 1.00 63.44 154 VAL A CA 1
ATOM 1169 C C . VAL A 1 154 ? 18.221 20.372 -9.893 1.00 63.44 154 VAL A C 1
ATOM 1171 O O . VAL A 1 154 ? 19.131 20.168 -9.087 1.00 63.44 154 VAL A O 1
ATOM 1174 N N . LYS A 1 155 ? 16.934 20.159 -9.584 1.00 58.75 155 LYS A N 1
ATOM 1175 C CA . LYS A 1 155 ? 16.463 19.748 -8.250 1.00 58.75 155 LYS A CA 1
ATOM 1176 C C . LYS A 1 155 ? 17.070 18.404 -7.832 1.00 58.75 155 LYS A C 1
ATOM 1178 O O . LYS A 1 155 ? 17.409 18.213 -6.671 1.00 58.75 155 LYS A O 1
ATOM 1183 N N . ARG A 1 156 ? 17.323 17.514 -8.796 1.00 58.44 156 ARG A N 1
ATOM 1184 C CA . ARG A 1 156 ? 17.969 16.214 -8.569 1.00 58.44 156 ARG A CA 1
ATOM 1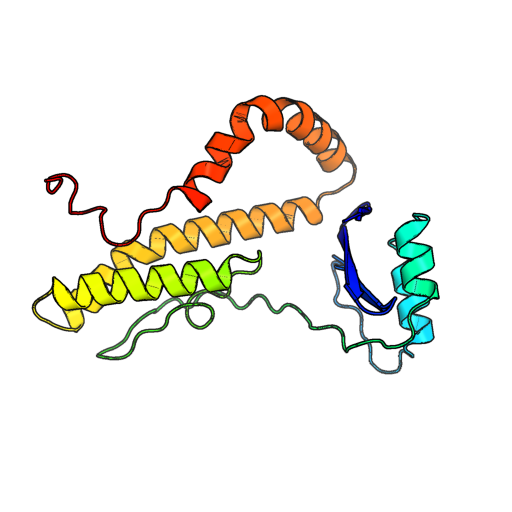185 C C . ARG A 1 156 ? 19.444 16.283 -8.199 1.00 58.44 156 ARG A C 1
ATOM 1187 O O . ARG A 1 156 ? 19.879 15.504 -7.359 1.00 58.44 156 ARG A O 1
ATOM 1194 N N . ARG A 1 157 ? 20.225 17.179 -8.814 1.00 65.12 157 ARG A N 1
ATOM 1195 C CA . ARG A 1 157 ? 21.641 17.360 -8.442 1.00 65.12 157 ARG A CA 1
ATOM 1196 C C . ARG A 1 157 ? 21.763 17.893 -7.021 1.00 65.12 157 ARG A C 1
ATOM 1198 O O . ARG A 1 157 ? 22.573 17.388 -6.252 1.00 65.12 157 ARG A O 1
ATOM 1205 N N . LEU A 1 158 ? 20.902 18.847 -6.674 1.00 69.00 158 LEU A N 1
ATOM 1206 C CA . LEU A 1 158 ? 20.805 19.373 -5.320 1.00 69.00 158 LEU A CA 1
ATOM 1207 C C . LEU A 1 158 ? 20.386 18.275 -4.331 1.00 69.00 158 LEU A C 1
ATOM 1209 O O . LEU A 1 158 ? 21.035 18.085 -3.309 1.00 69.00 158 LEU A O 1
ATOM 1213 N N . GLN A 1 159 ? 19.364 17.487 -4.671 1.00 64.19 159 GLN A N 1
ATOM 1214 C CA . GLN A 1 159 ? 18.878 16.404 -3.820 1.00 64.19 159 GLN A CA 1
ATOM 1215 C C . GLN A 1 159 ? 19.892 15.265 -3.661 1.00 64.19 159 GLN A C 1
ATOM 1217 O O . GLN A 1 159 ? 20.022 14.742 -2.566 1.00 64.19 159 GLN A O 1
ATOM 1222 N N . ALA A 1 160 ? 20.655 14.898 -4.695 1.00 62.97 160 ALA A N 1
ATOM 1223 C CA . ALA A 1 160 ? 21.720 13.898 -4.578 1.00 62.97 160 ALA A CA 1
ATOM 1224 C C . ALA A 1 160 ? 22.823 14.350 -3.607 1.00 62.97 160 ALA A C 1
ATOM 1226 O O . ALA A 1 160 ? 23.357 13.541 -2.847 1.00 62.97 160 ALA A O 1
ATOM 1227 N N . LEU A 1 161 ? 23.126 15.650 -3.602 1.00 68.88 161 LEU A N 1
ATOM 1228 C CA . LEU A 1 161 ? 24.080 16.249 -2.675 1.00 68.88 161 LEU A CA 1
ATOM 1229 C C . LEU A 1 161 ? 23.530 16.259 -1.240 1.00 68.88 161 LEU A C 1
ATOM 1231 O O . LEU A 1 161 ? 24.227 15.855 -0.313 1.00 68.88 161 LEU A O 1
ATOM 1235 N N . ILE A 1 162 ? 22.257 16.637 -1.077 1.00 66.69 162 ILE A N 1
ATOM 1236 C CA . ILE A 1 162 ? 21.554 16.615 0.212 1.00 66.69 162 ILE A CA 1
ATOM 1237 C C . ILE A 1 162 ? 21.464 15.186 0.749 1.00 66.69 162 ILE A C 1
ATOM 1239 O O . ILE A 1 162 ? 21.827 14.961 1.893 1.00 66.69 162 ILE A O 1
ATOM 1243 N N . MET A 1 163 ? 21.064 14.204 -0.063 1.00 62.31 163 MET A N 1
ATOM 1244 C CA . MET A 1 163 ? 20.962 12.797 0.342 1.00 62.31 163 MET A CA 1
ATOM 1245 C C . MET A 1 163 ? 22.322 12.249 0.784 1.00 62.31 163 MET A C 1
ATOM 1247 O O . MET A 1 163 ? 22.410 11.606 1.821 1.00 62.31 163 MET A O 1
ATOM 1251 N N . ARG A 1 164 ? 23.408 12.558 0.066 1.00 65.31 164 ARG A N 1
ATOM 1252 C CA . ARG A 1 164 ? 24.761 12.112 0.438 1.00 65.31 164 ARG A CA 1
ATOM 1253 C C . ARG A 1 164 ? 25.246 12.688 1.775 1.00 65.31 164 ARG A C 1
ATOM 1255 O O . ARG A 1 164 ? 26.067 12.056 2.431 1.00 65.31 164 ARG A O 1
ATOM 1262 N N . LEU A 1 165 ? 24.742 13.855 2.172 1.00 65.50 165 LEU A N 1
ATOM 1263 C CA . LEU A 1 165 ? 25.079 14.507 3.438 1.00 65.50 165 LEU A CA 1
ATOM 1264 C C . LEU A 1 165 ? 24.113 14.128 4.571 1.00 65.50 165 LEU A C 1
ATOM 1266 O O . LEU A 1 165 ? 24.554 13.894 5.685 1.00 65.50 165 LEU A O 1
ATOM 1270 N N . PHE A 1 166 ? 22.810 14.030 4.305 1.00 60.22 166 PHE A N 1
ATOM 1271 C CA . PHE A 1 166 ? 21.776 13.816 5.324 1.00 60.22 166 PHE A CA 1
ATOM 1272 C C . PHE A 1 166 ? 21.453 12.344 5.589 1.00 60.22 166 PHE A C 1
ATOM 1274 O O . PHE A 1 166 ? 21.073 12.018 6.711 1.00 60.22 166 PHE A O 1
ATOM 1281 N N . VAL A 1 167 ? 21.615 11.442 4.611 1.00 56.91 167 VAL A N 1
ATOM 1282 C CA . VAL A 1 167 ? 21.313 10.012 4.802 1.00 56.91 167 VAL A CA 1
ATOM 1283 C C . VAL A 1 167 ? 22.158 9.376 5.920 1.00 56.91 167 VAL A C 1
ATOM 1285 O O . VAL A 1 167 ? 21.570 8.755 6.801 1.00 56.91 167 VAL A O 1
ATOM 1288 N N . PRO A 1 168 ? 23.490 9.572 5.990 1.00 57.91 168 PRO A N 1
ATOM 1289 C CA . PRO A 1 168 ? 24.275 9.003 7.087 1.00 57.91 168 PRO A CA 1
ATOM 1290 C C . PRO A 1 168 ? 23.980 9.636 8.457 1.00 57.91 168 PRO A C 1
ATOM 1292 O O . PRO A 1 168 ? 24.314 9.048 9.477 1.00 57.91 168 PRO A O 1
ATOM 1295 N N . LEU A 1 169 ? 23.382 10.832 8.495 1.00 60.47 169 LEU A N 1
ATOM 1296 C CA . LEU A 1 169 ? 23.201 11.619 9.719 1.00 60.47 169 LEU A CA 1
ATOM 1297 C C . LEU A 1 169 ? 21.785 11.523 10.312 1.00 60.47 169 LEU A C 1
ATOM 1299 O O . LEU A 1 169 ? 21.627 11.614 11.527 1.00 60.47 169 LEU A O 1
ATOM 1303 N N . PHE A 1 170 ? 20.753 11.356 9.479 1.00 58.00 170 PHE A N 1
ATOM 1304 C CA . PHE A 1 170 ? 19.354 11.482 9.908 1.00 58.00 170 PHE A CA 1
ATOM 1305 C C . PHE A 1 170 ? 18.395 10.442 9.311 1.00 58.00 170 PHE A C 1
ATOM 1307 O O . PHE A 1 170 ? 17.227 10.434 9.699 1.00 58.00 170 PHE A O 1
ATOM 1314 N N . TYR A 1 171 ? 18.842 9.561 8.404 1.00 55.69 171 TYR A N 1
ATOM 1315 C CA . TYR A 1 171 ? 17.950 8.603 7.733 1.00 55.69 171 TYR A CA 1
ATOM 1316 C C . TYR A 1 171 ? 17.269 7.647 8.710 1.00 55.69 171 TYR A C 1
ATOM 1318 O O . TYR A 1 171 ? 16.053 7.500 8.648 1.00 55.69 171 TYR A O 1
ATOM 1326 N N . GLU A 1 172 ? 18.017 7.083 9.665 1.00 56.69 172 GLU A N 1
ATOM 1327 C CA . GLU A 1 172 ? 17.448 6.198 10.689 1.00 56.69 172 GLU A CA 1
ATOM 1328 C C . GLU A 1 172 ? 16.332 6.892 11.470 1.00 56.69 172 GLU A C 1
ATOM 1330 O O . GLU A 1 172 ? 15.227 6.368 11.518 1.00 56.69 172 GLU A O 1
ATOM 1335 N N . LYS A 1 173 ? 16.549 8.117 11.972 1.00 57.09 173 LYS A N 1
ATOM 1336 C CA . LYS A 1 173 ? 15.513 8.890 12.687 1.00 57.09 173 LYS A CA 1
ATOM 1337 C C . LYS A 1 173 ? 14.316 9.250 11.803 1.00 57.09 173 LYS A C 1
ATOM 1339 O O . LYS A 1 173 ? 13.182 9.263 12.276 1.00 57.09 173 LYS A O 1
ATOM 1344 N N . ALA A 1 174 ? 14.553 9.542 10.526 1.00 55.34 174 ALA A N 1
ATOM 1345 C CA . ALA A 1 174 ? 13.503 9.903 9.579 1.00 55.34 174 ALA A CA 1
ATOM 1346 C C . ALA A 1 174 ? 12.650 8.701 9.141 1.00 55.34 174 ALA A C 1
ATOM 1348 O O . ALA A 1 174 ? 11.492 8.896 8.777 1.00 55.34 174 ALA A O 1
ATOM 1349 N N . THR A 1 175 ? 13.180 7.473 9.198 1.00 58.19 175 THR A N 1
ATOM 1350 C CA . THR A 1 175 ? 12.435 6.234 8.905 1.00 58.19 175 THR A CA 1
ATOM 1351 C C . THR A 1 175 ? 12.018 5.451 10.147 1.00 58.19 175 THR A C 1
ATOM 1353 O O . THR A 1 175 ? 11.174 4.572 10.036 1.00 58.19 175 THR A O 1
ATOM 1356 N N . ALA A 1 176 ? 12.556 5.772 11.324 1.00 60.41 176 ALA A N 1
ATOM 1357 C CA . ALA A 1 176 ? 12.297 5.079 12.588 1.00 60.41 176 ALA A CA 1
ATOM 1358 C C . ALA A 1 176 ? 10.799 4.955 12.878 1.00 60.41 176 ALA A C 1
ATOM 1360 O O . ALA A 1 176 ? 10.311 3.875 13.180 1.00 60.41 176 ALA A O 1
ATOM 1361 N N . TRP A 1 177 ? 10.029 6.019 12.647 1.00 66.06 177 TRP A N 1
ATOM 1362 C CA . TRP A 1 177 ? 8.576 6.006 12.837 1.00 66.06 177 TRP A CA 1
ATOM 1363 C C . TRP A 1 177 ? 7.823 4.986 11.957 1.00 66.06 177 TRP A C 1
ATOM 1365 O O . TRP A 1 177 ? 6.695 4.631 12.298 1.00 66.06 177 TRP A O 1
ATOM 1375 N N . LEU A 1 178 ? 8.403 4.525 10.836 1.00 59.38 178 LEU A N 1
ATOM 1376 C CA . LEU A 1 178 ? 7.826 3.443 10.029 1.00 59.38 178 LEU A CA 1
ATOM 1377 C C . LEU A 1 178 ? 7.981 2.077 10.705 1.00 59.38 178 LEU A C 1
ATOM 1379 O O . LEU A 1 178 ? 7.120 1.228 10.504 1.00 59.38 178 LEU A O 1
ATOM 1383 N N . TYR A 1 179 ? 9.047 1.874 11.482 1.00 63.31 179 TYR A N 1
ATOM 1384 C CA . TYR A 1 179 ? 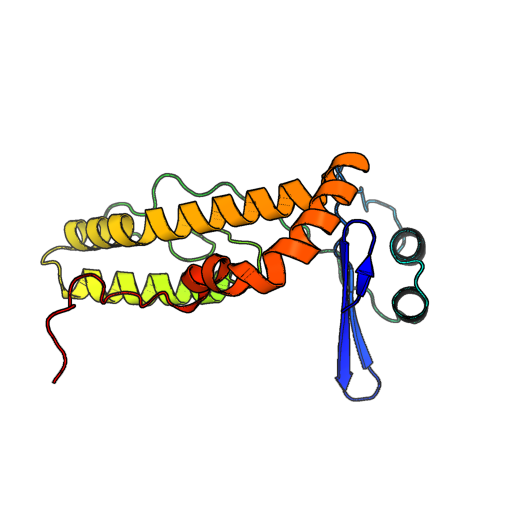9.427 0.569 12.034 1.00 63.31 179 TYR A CA 1
ATOM 1385 C C . TYR A 1 179 ? 9.233 0.456 13.554 1.00 63.31 179 TYR A C 1
ATOM 1387 O O . TYR A 1 179 ? 9.082 -0.644 14.068 1.00 63.31 179 TYR A O 1
ATOM 1395 N N . GLU A 1 180 ? 9.199 1.576 14.276 1.00 67.56 180 GLU A N 1
ATOM 1396 C CA . GLU A 1 180 ? 9.051 1.636 15.739 1.00 67.56 180 GLU A CA 1
ATOM 1397 C C . GLU A 1 180 ? 7.585 1.777 16.187 1.00 67.56 180 GLU A C 1
ATOM 1399 O O . GLU A 1 180 ? 7.289 1.904 17.377 1.00 67.56 180 GLU A O 1
ATOM 1404 N N . CYS A 1 181 ? 6.635 1.766 15.246 1.00 55.50 181 CYS A N 1
ATOM 1405 C CA . CYS A 1 181 ? 5.216 1.834 15.574 1.00 55.50 181 CYS A CA 1
ATOM 1406 C C . CYS A 1 181 ? 4.792 0.568 16.333 1.00 55.50 181 CYS A C 1
ATOM 1408 O O . CYS A 1 181 ? 4.944 -0.541 15.831 1.00 55.50 181 CYS A O 1
ATOM 1410 N N . THR A 1 182 ? 4.250 0.738 17.543 1.00 66.00 182 THR A N 1
ATOM 1411 C CA . THR A 1 182 ? 3.669 -0.355 18.336 1.00 66.00 182 THR A CA 1
ATOM 1412 C C . THR A 1 182 ? 2.146 -0.170 18.385 1.00 66.00 182 THR A C 1
ATOM 1414 O O . THR A 1 182 ? 1.661 0.637 19.184 1.00 66.00 182 THR A O 1
ATOM 1417 N N . PRO A 1 183 ? 1.375 -0.847 17.515 1.00 59.47 183 PRO A N 1
ATOM 1418 C CA . PRO A 1 183 ? -0.067 -0.631 17.399 1.00 59.47 183 PRO A CA 1
ATOM 1419 C C . PRO A 1 183 ? -0.804 -1.101 18.659 1.00 59.47 183 PRO A C 1
ATOM 1421 O O . PRO A 1 183 ? -0.492 -2.165 19.193 1.00 59.47 183 PRO A O 1
ATOM 1424 N N . GLY A 1 184 ? -1.798 -0.339 19.128 1.00 55.59 184 GLY A N 1
ATOM 1425 C CA . GLY A 1 184 ? -2.683 -0.771 20.216 1.00 55.59 184 GLY A CA 1
ATOM 1426 C C . GLY A 1 184 ? -2.110 -0.674 21.638 1.00 55.59 184 GLY A C 1
ATOM 1427 O O . GLY A 1 184 ? -2.708 -1.224 22.562 1.00 55.59 184 GLY A O 1
ATOM 1428 N N . LEU A 1 185 ? -0.980 0.018 21.845 1.00 51.19 185 LEU A N 1
ATOM 1429 C CA . LEU A 1 185 ? -0.387 0.254 23.177 1.00 51.19 185 LEU A CA 1
ATOM 1430 C C . LEU A 1 185 ? -0.175 1.732 23.533 1.00 51.19 185 LEU A C 1
ATOM 1432 O O . LEU A 1 185 ? 0.266 2.022 24.645 1.00 51.19 185 LEU A O 1
ATOM 1436 N N . ALA A 1 186 ? -0.529 2.678 22.658 1.00 50.12 186 ALA A N 1
ATOM 1437 C CA . ALA A 1 186 ? -0.360 4.110 22.938 1.00 50.12 186 ALA A CA 1
ATOM 1438 C C . ALA A 1 186 ? -1.158 4.595 24.172 1.00 50.12 186 ALA A C 1
ATOM 1440 O O . ALA A 1 186 ? -0.838 5.638 24.735 1.00 50.12 186 ALA A O 1
ATOM 1441 N N . GLY A 1 187 ? -2.144 3.816 24.638 1.00 40.81 187 GLY A N 1
ATOM 1442 C CA . GLY A 1 187 ? -2.877 4.052 25.887 1.00 40.81 187 GLY A CA 1
ATOM 1443 C C . GLY A 1 187 ? -2.388 3.270 27.115 1.00 40.81 187 GLY A C 1
ATOM 1444 O O . GLY A 1 187 ? -2.969 3.434 28.181 1.00 40.81 187 GLY A O 1
ATOM 1445 N N . ASN A 1 188 ? -1.359 2.418 27.007 1.00 38.75 188 ASN A N 1
ATOM 1446 C CA . ASN A 1 188 ? -1.001 1.455 28.060 1.00 38.75 188 ASN A CA 1
ATOM 1447 C C . ASN A 1 188 ? 0.463 1.558 28.529 1.00 38.75 188 ASN A C 1
ATOM 1449 O O . ASN A 1 188 ? 1.102 0.562 28.863 1.00 38.75 188 ASN A O 1
ATOM 1453 N N . ALA A 1 189 ? 0.999 2.781 28.594 1.00 39.16 189 ALA A N 1
ATOM 1454 C CA . ALA A 1 189 ? 2.351 3.055 29.095 1.00 39.16 189 ALA A CA 1
ATOM 1455 C C . ALA A 1 189 ? 2.564 2.716 30.593 1.00 39.16 189 ALA A C 1
ATOM 1457 O O . ALA A 1 189 ? 3.683 2.842 31.079 1.00 39.16 189 ALA A O 1
ATOM 1458 N N . ASN A 1 190 ? 1.530 2.254 31.310 1.00 33.97 190 ASN A N 1
ATOM 1459 C CA . ASN A 1 190 ? 1.594 1.887 32.731 1.00 33.97 190 ASN A CA 1
ATOM 1460 C C . ASN A 1 190 ? 1.475 0.382 33.020 1.00 33.97 190 ASN A C 1
ATOM 1462 O O . ASN A 1 190 ? 1.393 -0.001 34.183 1.00 33.97 190 ASN A O 1
ATOM 1466 N N . ALA A 1 191 ? 1.492 -0.481 32.005 1.00 38.06 191 ALA A N 1
ATOM 1467 C CA . ALA A 1 191 ? 1.494 -1.926 32.216 1.00 38.06 191 ALA A CA 1
ATOM 1468 C C . ALA A 1 191 ? 2.748 -2.555 31.596 1.00 38.06 191 ALA A C 1
ATOM 1470 O O . ALA A 1 191 ? 2.741 -3.033 30.463 1.00 38.06 191 ALA A O 1
ATOM 1471 N N . ARG A 1 192 ? 3.842 -2.568 32.360 1.00 29.03 192 ARG A N 1
ATOM 1472 C CA . ARG A 1 192 ? 4.867 -3.613 32.247 1.00 29.03 192 ARG A CA 1
ATOM 1473 C C . ARG A 1 192 ? 4.916 -4.375 33.579 1.00 29.03 192 ARG A C 1
ATOM 1475 O O . ARG A 1 192 ? 4.675 -3.737 34.603 1.00 29.03 192 ARG A O 1
ATOM 1482 N N . PRO A 1 193 ? 5.133 -5.702 33.542 1.00 39.31 193 PRO A N 1
ATOM 1483 C CA . PRO A 1 193 ? 5.194 -6.545 34.735 1.00 39.31 193 PRO A CA 1
ATOM 1484 C C . PRO A 1 193 ? 6.338 -6.153 35.674 1.00 39.31 193 PRO A C 1
ATOM 1486 O O . PRO A 1 193 ? 7.350 -5.606 35.176 1.00 39.31 193 PRO A O 1
#

InterPro domains:
  IPR002938 FAD-binding domain [PF01494] (20-141)
  IPR036188 FAD/NAD(P)-binding domain superfamily [G3DSA:3.50.50.60] (45-168)
  IPR036188 FAD/NAD(P)-binding domain superfamily [SSF51905] (47-145)
  IPR050493 FAD-dependent Monooxygenases in Biosynthesis and Metabolism [PTHR13789] (35-151)

Sequence (193 aa):
MTFARNDAFIHLAAGDGEVWWQAQIAEPVQPDRAGVSEAQWLRRTAEFYRTETPSAVIAATTRLHPTVVFHAVDPVATWHRDRIVLIGDAAHPVGAGQGASMAIEDALVLAAALRAEPTIAAALKAYDAERRPRIVKLLDAAEDNRGTKKAGPVKRRLQALIMRLFVPLFYEKATAWLYECTPGLAGNANARP

Organism: NCBI:txid47853

pLDDT: mean 75.29, std 15.49, range [29.03, 96.44]

Secondary structure (DSSP, 8-state):
-EEETTEEEEEEEEETTEEEEEE----SSPPP-TT--HHHHHHHHHHH--SHHHHHHHHT-S----------PPPPS--EETTEE--GGGT---TTTTHHHHHHHHHHHHHHHHHHSSSHHHHHHHHHHHHHHHHHHHHHHHHHHHHHHT--HHHHHHHHHHHHHHHHHHHHHHHHHHHS--TT-TT-TT---